Protein AF-A0A2H9L1T7-F1 (afdb_monomer)

Foldseek 3Di:
DPDDDPPDDLLRLLLVVLVVCVVLCVLLQLPDDSVLLSCCLVVVDPDPQLPQDPLLLVVLVVAPQPQDQVSLLRLLQVLQVQAAEDERELCLLSVPPRHHLVSRNNSSYHYDDVVQPRQCQLNQQSVSLSSNVSSVQALVAKKKKWFADPSGIGIWIWGDRPPDIWTHRSNVSHTDDPVRVVRQVVRVVVVRMDIGSHRDDDNSVVSSVVSSVVVDD

Secondary structure (DSSP, 8-state):
--PPBTTB-HHHHHHHHHHHTHHHHHHHHTT--HHHHHHHHTTSS---TT---HHHHHHHHHSPPTTSHHHHHHHHHHHHHHSEEEE-GGGHHHHTTT--HHHHHHH-EEEEBGGGTB-SHHHHHHHHHHHHHHTT--TTTEEEEEEEETTEEEEEEEEEETTEEEEEETTTTEE--HHHHHHHHHHHHTT-EEEESS--PPPTHHHHHHHHHHT--

Radius of gyration: 17.55 Å; Cα contacts (8 Å, |Δi|>4): 368; chains: 1; bounding box: 43×36×50 Å

Solvent-accessible surface area (backbone atoms only — not comparable to full-atom values): 11951 Å² total; per-residue (Å²): 133,85,78,79,51,90,95,46,56,74,72,52,52,56,50,47,54,48,61,79,38,40,80,77,47,42,61,51,35,54,81,55,54,68,66,59,53,48,33,38,76,76,66,76,38,86,74,67,42,58,57,77,44,74,68,46,41,55,51,30,70,77,41,66,72,73,68,46,71,70,27,42,31,50,48,18,34,52,50,32,74,55,40,42,83,38,85,35,56,81,59,23,64,72,50,54,79,65,63,29,26,57,27,40,64,69,37,29,35,34,50,25,22,78,94,78,62,43,71,29,25,60,58,33,24,39,36,49,50,30,27,41,41,55,67,66,46,49,59,91,30,40,25,31,34,40,36,57,51,98,91,42,73,47,36,28,29,40,36,49,42,88,94,45,77,45,45,38,27,18,61,82,24,32,58,65,51,75,69,55,46,51,52,53,53,48,22,46,77,68,69,37,46,49,76,35,67,54,76,78,63,71,78,58,61,70,59,51,53,45,54,58,55,76,71,53,129

Structure (mmCIF, N/CA/C/O backbone):
data_AF-A0A2H9L1T7-F1
#
_entry.id   AF-A0A2H9L1T7-F1
#
loop_
_atom_site.group_PDB
_atom_site.id
_atom_site.type_symbol
_atom_site.label_atom_id
_atom_site.label_alt_id
_atom_site.label_comp_id
_atom_site.label_asym_id
_atom_site.label_entity_id
_atom_site.label_seq_id
_atom_site.pdbx_PDB_ins_code
_atom_site.Cartn_x
_atom_site.Cartn_y
_atom_site.Cartn_z
_atom_site.occupancy
_atom_site.B_iso_or_equiv
_atom_site.auth_seq_id
_atom_site.auth_comp_id
_atom_site.auth_asym_id
_atom_site.auth_atom_id
_atom_site.pdbx_PDB_model_num
ATOM 1 N N . MET A 1 1 ? 5.825 22.955 -21.860 1.00 29.98 1 MET A N 1
ATOM 2 C CA . MET A 1 1 ? 6.730 22.519 -22.945 1.00 29.98 1 MET A CA 1
ATOM 3 C C . MET A 1 1 ? 7.610 21.406 -22.400 1.00 29.98 1 MET A C 1
ATOM 5 O O . MET A 1 1 ? 8.411 21.677 -21.517 1.00 29.98 1 MET A O 1
ATOM 9 N N . ALA A 1 2 ? 7.402 20.160 -22.833 1.00 34.72 2 ALA A N 1
ATOM 10 C CA . ALA A 1 2 ? 8.276 19.050 -22.459 1.00 34.72 2 ALA A CA 1
ATOM 11 C C . ALA A 1 2 ? 9.601 19.225 -23.212 1.00 34.72 2 ALA A C 1
ATOM 13 O O . ALA A 1 2 ? 9.616 19.175 -24.441 1.00 34.72 2 ALA A O 1
ATOM 14 N N . ARG A 1 3 ? 10.688 19.518 -22.488 1.00 39.31 3 ARG A N 1
ATOM 15 C CA . ARG A 1 3 ? 12.036 19.515 -23.063 1.00 39.31 3 ARG A CA 1
ATOM 16 C C . ARG A 1 3 ? 12.314 18.094 -23.545 1.00 39.31 3 ARG A C 1
ATOM 18 O O . ARG A 1 3 ? 12.276 17.165 -22.744 1.00 39.31 3 ARG A O 1
ATOM 25 N N . GLY A 1 4 ? 12.519 17.944 -24.851 1.00 35.81 4 GLY A N 1
ATOM 26 C CA . GLY A 1 4 ? 12.967 16.692 -25.440 1.00 35.81 4 GLY A CA 1
ATOM 27 C C . GLY A 1 4 ? 14.278 16.280 -24.784 1.00 35.81 4 GLY A C 1
ATOM 28 O O . GLY A 1 4 ? 15.249 17.033 -24.802 1.00 35.81 4 GLY A O 1
ATOM 29 N N . VAL A 1 5 ? 14.267 15.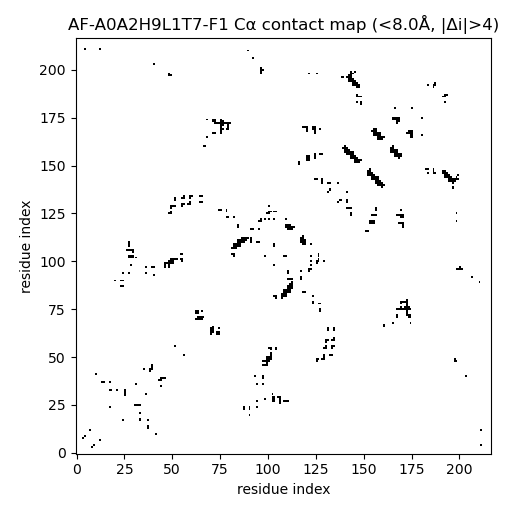105 -24.170 1.00 45.72 5 VAL A N 1
ATOM 30 C 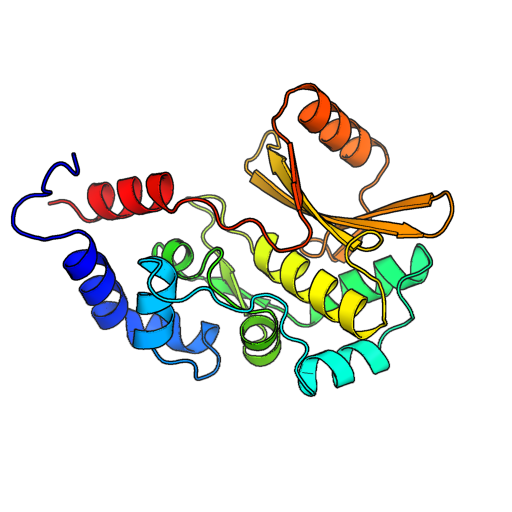CA . VAL A 1 5 ? 15.479 14.359 -23.850 1.00 45.72 5 VAL A CA 1
ATOM 31 C C . VAL A 1 5 ? 15.982 13.827 -25.191 1.00 45.72 5 VAL A C 1
ATOM 33 O O . VAL A 1 5 ? 15.177 13.368 -25.999 1.00 45.72 5 VAL A O 1
ATOM 36 N N . LEU A 1 6 ? 17.273 13.992 -25.473 1.00 42.44 6 LEU A N 1
ATOM 37 C CA . LEU A 1 6 ? 17.927 13.647 -26.740 1.00 42.44 6 LEU A CA 1
ATOM 38 C C . LEU A 1 6 ? 17.349 12.362 -27.379 1.00 42.44 6 LEU A C 1
ATOM 40 O O . LEU A 1 6 ? 17.531 11.258 -26.880 1.00 42.44 6 LEU A O 1
ATOM 44 N N . GLY A 1 7 ? 16.613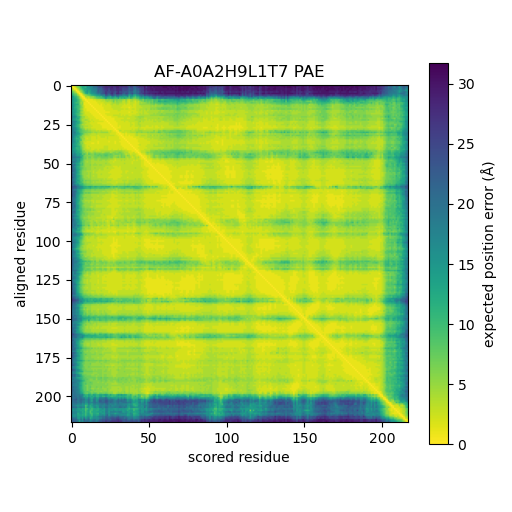 12.536 -28.483 1.00 47.25 7 GLY A N 1
ATOM 45 C CA . GLY A 1 7 ? 16.162 11.481 -29.401 1.00 47.25 7 GLY A CA 1
ATOM 46 C C . GLY A 1 7 ? 14.951 10.630 -28.998 1.00 47.25 7 GLY A C 1
ATOM 47 O O . GLY A 1 7 ? 14.353 10.032 -29.886 1.00 47.25 7 GLY A O 1
ATOM 48 N N . TRP A 1 8 ? 14.563 10.578 -27.722 1.00 44.19 8 TRP A N 1
ATOM 49 C CA . TRP A 1 8 ? 13.475 9.711 -27.248 1.00 44.19 8 TRP A CA 1
ATOM 50 C C . TRP A 1 8 ? 12.375 10.530 -26.579 1.00 44.19 8 TRP A C 1
ATOM 52 O O . TRP A 1 8 ? 12.616 11.345 -25.686 1.00 44.19 8 TRP A O 1
ATOM 62 N N . SER A 1 9 ? 11.126 10.285 -26.965 1.00 69.00 9 SER A N 1
ATOM 63 C CA . SER A 1 9 ? 9.994 10.743 -26.173 1.00 69.00 9 SER A CA 1
ATOM 64 C C . SER A 1 9 ? 9.970 9.992 -24.838 1.00 69.00 9 SER A C 1
ATOM 66 O O . SER A 1 9 ? 10.256 8.800 -24.754 1.00 69.00 9 SER A O 1
ATOM 68 N N . GLU A 1 10 ? 9.561 10.667 -23.767 1.00 65.94 10 GLU A N 1
ATOM 69 C CA . GLU A 1 10 ? 9.336 10.079 -22.435 1.00 65.94 10 GLU A CA 1
ATOM 70 C C . GLU A 1 10 ? 8.562 8.746 -22.477 1.00 65.94 10 GLU A C 1
ATOM 72 O O . GLU A 1 10 ? 8.820 7.813 -21.719 1.00 65.94 10 GLU A O 1
ATOM 77 N N . ARG A 1 11 ? 7.612 8.644 -23.409 1.00 74.31 11 ARG A N 1
ATOM 78 C CA . ARG A 1 11 ? 6.792 7.453 -23.635 1.00 74.31 11 ARG A CA 1
ATOM 79 C C . ARG A 1 11 ? 7.580 6.276 -24.197 1.00 74.31 11 ARG A C 1
ATOM 81 O O . ARG A 1 11 ? 7.182 5.143 -23.934 1.00 74.31 11 ARG A O 1
ATOM 88 N N . GLU A 1 12 ? 8.612 6.529 -24.991 1.00 74.00 12 GLU A N 1
ATOM 89 C CA . GLU A 1 12 ? 9.499 5.501 -25.538 1.00 74.00 12 GLU A CA 1
ATOM 90 C C . GLU A 1 12 ? 10.454 5.006 -24.459 1.00 74.00 12 GLU A C 1
ATOM 92 O O . GLU A 1 12 ? 10.581 3.798 -24.289 1.00 74.00 12 GLU A O 1
ATOM 97 N N . TYR A 1 13 ? 11.004 5.911 -23.644 1.00 75.81 13 TYR A N 1
ATOM 98 C CA . TYR A 1 13 ? 11.863 5.536 -22.521 1.00 75.81 13 TYR A CA 1
ATOM 99 C C . TYR A 1 13 ? 11.136 4.619 -21.523 1.00 75.81 13 TYR A C 1
ATOM 101 O O . TYR A 1 13 ? 11.602 3.522 -21.228 1.00 75.81 13 TYR A O 1
ATOM 109 N N . VAL A 1 14 ? 9.944 5.009 -21.046 1.00 78.06 14 VAL A N 1
ATOM 110 C CA . VAL A 1 14 ? 9.174 4.181 -20.094 1.00 78.06 14 VAL A CA 1
ATOM 111 C C . VAL A 1 14 ? 8.814 2.823 -20.704 1.00 78.06 14 VAL A C 1
ATOM 113 O O . VAL A 1 14 ? 8.865 1.805 -20.015 1.00 78.06 14 VAL A O 1
ATOM 116 N N . ARG A 1 15 ? 8.459 2.790 -21.995 1.00 83.19 15 ARG A N 1
ATOM 117 C CA . ARG A 1 15 ? 8.149 1.538 -22.698 1.00 83.19 15 ARG A CA 1
ATOM 118 C C . ARG A 1 15 ? 9.364 0.614 -22.736 1.00 83.19 15 ARG A C 1
ATOM 120 O O . ARG A 1 15 ? 9.220 -0.566 -22.430 1.00 83.19 15 ARG A O 1
ATOM 127 N N . GLU A 1 16 ? 10.530 1.145 -23.084 1.00 83.31 16 GLU A N 1
ATOM 128 C CA . GLU A 1 16 ? 11.759 0.361 -23.183 1.00 83.31 16 GLU A CA 1
ATOM 129 C C . GLU A 1 16 ? 12.206 -0.149 -21.816 1.00 83.31 16 GLU A C 1
ATOM 131 O O . GLU A 1 16 ? 12.454 -1.341 -21.680 1.00 83.31 16 GLU A O 1
ATOM 136 N N . ARG A 1 17 ? 12.164 0.682 -20.766 1.00 84.25 17 ARG A N 1
ATOM 137 C CA . ARG A 1 17 ? 12.469 0.234 -19.396 1.00 84.25 17 ARG A CA 1
ATOM 138 C C . ARG A 1 17 ? 11.542 -0.880 -18.928 1.00 84.25 17 ARG A C 1
ATOM 140 O O . ARG A 1 17 ? 11.999 -1.847 -18.330 1.00 84.25 17 ARG A O 1
ATOM 147 N N . ILE A 1 18 ? 10.247 -0.788 -19.221 1.00 87.44 18 ILE A N 1
ATOM 148 C CA . ILE A 1 18 ? 9.304 -1.866 -18.901 1.00 87.44 18 ILE A CA 1
ATOM 149 C C . ILE A 1 18 ? 9.634 -3.142 -19.690 1.00 87.44 18 ILE A C 1
ATOM 151 O O . ILE A 1 18 ? 9.558 -4.231 -19.122 1.00 87.44 18 ILE A O 1
ATOM 155 N N . ARG A 1 19 ? 10.020 -3.023 -20.968 1.00 88.69 19 ARG A N 1
ATOM 156 C CA . ARG A 1 19 ? 10.411 -4.162 -21.813 1.00 88.69 19 ARG A CA 1
ATOM 157 C C . ARG A 1 19 ? 11.690 -4.829 -21.307 1.00 88.69 19 ARG A C 1
ATOM 159 O O . ARG A 1 19 ? 11.692 -6.035 -21.090 1.00 88.69 19 ARG A O 1
ATOM 166 N N . GLU A 1 20 ? 12.746 -4.050 -21.084 1.00 88.44 20 GLU A N 1
ATOM 167 C CA . GLU A 1 20 ? 14.043 -4.505 -20.565 1.00 88.44 20 GLU A CA 1
ATOM 168 C C . GLU A 1 20 ? 13.917 -5.183 -19.198 1.00 88.44 20 GLU A C 1
ATOM 170 O O . GLU A 1 20 ? 14.660 -6.109 -18.885 1.00 88.44 20 GLU A O 1
ATOM 175 N N . LYS A 1 21 ? 12.980 -4.714 -18.366 1.00 88.56 21 LYS A N 1
ATOM 176 C CA . LYS A 1 21 ? 12.831 -5.143 -16.970 1.00 88.56 21 LYS A CA 1
ATOM 177 C C . LYS A 1 21 ? 11.617 -6.031 -16.728 1.00 88.56 21 LYS A C 1
ATOM 179 O O . LYS A 1 21 ? 11.237 -6.240 -15.574 1.00 88.56 21 LYS A O 1
ATOM 184 N N . ALA A 1 22 ? 11.016 -6.573 -17.785 1.00 88.75 22 ALA A N 1
ATOM 185 C CA . ALA A 1 22 ? 9.790 -7.359 -17.696 1.00 88.75 22 ALA A CA 1
ATOM 186 C C . ALA A 1 22 ? 9.906 -8.521 -16.692 1.00 88.75 22 ALA A C 1
ATOM 188 O O . ALA A 1 22 ? 9.003 -8.713 -15.880 1.00 88.75 22 ALA A O 1
ATOM 189 N N . GLU A 1 23 ? 11.035 -9.235 -16.677 1.00 88.88 23 GLU A N 1
ATOM 190 C CA . GLU A 1 23 ? 11.280 -10.350 -15.749 1.00 88.88 23 GLU A CA 1
ATOM 191 C C . GLU A 1 23 ? 11.342 -9.910 -14.278 1.00 88.88 23 GLU A C 1
ATOM 193 O O . GLU A 1 23 ? 10.811 -10.591 -13.400 1.00 88.88 23 GLU A O 1
ATOM 198 N N . THR A 1 24 ? 11.934 -8.746 -13.996 1.00 89.12 24 THR A N 1
ATOM 199 C CA . THR A 1 24 ? 12.013 -8.177 -12.640 1.00 89.12 24 THR A CA 1
ATOM 200 C C . THR A 1 24 ? 10.659 -7.647 -12.171 1.00 89.12 24 THR A C 1
ATOM 202 O O . THR A 1 24 ? 10.317 -7.775 -10.995 1.00 89.12 24 THR A O 1
ATOM 205 N N . LEU A 1 25 ? 9.873 -7.065 -13.082 1.00 91.50 25 LEU A N 1
ATOM 206 C CA . LEU A 1 25 ? 8.562 -6.477 -12.794 1.00 91.50 25 LEU A CA 1
ATOM 207 C C . LEU A 1 25 ? 7.466 -7.540 -12.636 1.00 91.50 25 LEU A C 1
ATOM 209 O O . LEU A 1 25 ? 6.601 -7.407 -11.766 1.00 91.50 25 LEU A O 1
ATOM 213 N N . ALA A 1 26 ? 7.500 -8.603 -13.446 1.00 91.75 26 ALA A N 1
ATOM 214 C CA . ALA A 1 26 ? 6.439 -9.608 -13.536 1.00 91.75 26 ALA A CA 1
ATOM 215 C C . ALA A 1 26 ? 6.004 -10.204 -12.180 1.00 91.75 26 ALA A C 1
ATOM 217 O O . ALA A 1 26 ? 4.793 -10.284 -11.943 1.00 91.75 26 ALA A O 1
ATOM 218 N N . PRO A 1 27 ? 6.913 -10.546 -11.242 1.00 94.50 27 PRO A N 1
ATOM 219 C CA . PRO A 1 27 ? 6.521 -11.056 -9.933 1.00 94.50 27 PRO A CA 1
ATOM 220 C C . PRO A 1 27 ? 5.636 -10.098 -9.130 1.00 94.50 27 PRO A C 1
ATOM 222 O O . PRO A 1 27 ? 4.771 -10.553 -8.390 1.00 94.50 27 PRO A O 1
ATOM 225 N N . PHE A 1 28 ? 5.820 -8.781 -9.266 1.00 94.56 28 PHE A N 1
ATOM 226 C CA . PHE A 1 28 ? 5.028 -7.780 -8.542 1.00 94.56 28 PHE A CA 1
ATOM 227 C C . PHE A 1 28 ? 3.649 -7.556 -9.171 1.00 94.56 28 PHE A C 1
ATOM 229 O O . PHE A 1 28 ? 2.709 -7.160 -8.481 1.00 94.56 28 PHE A O 1
ATOM 236 N N . MET A 1 29 ? 3.520 -7.819 -10.470 1.00 93.06 29 MET A N 1
ATOM 237 C CA . MET A 1 29 ? 2.318 -7.528 -11.250 1.00 93.06 29 MET A CA 1
ATOM 238 C C . MET A 1 29 ? 1.263 -8.642 -11.193 1.00 93.06 29 MET A C 1
ATOM 240 O O . MET A 1 29 ? 0.171 -8.456 -11.715 1.00 93.06 29 MET A O 1
ATOM 244 N N . ALA A 1 30 ? 1.553 -9.787 -10.562 1.00 91.94 30 ALA A N 1
ATOM 245 C CA . ALA A 1 30 ? 0.598 -10.884 -10.337 1.00 91.94 30 ALA A CA 1
ATOM 246 C C . ALA A 1 30 ? -0.169 -11.345 -11.602 1.00 91.94 30 ALA A C 1
ATOM 248 O O . ALA A 1 30 ? -1.351 -11.692 -11.544 1.00 91.94 30 ALA A O 1
ATOM 249 N N . GLY A 1 31 ? 0.511 -11.351 -12.753 1.00 85.50 31 GLY A N 1
ATOM 250 C CA . GLY A 1 31 ? -0.066 -11.723 -14.050 1.00 85.50 31 GLY A CA 1
ATOM 251 C C . GLY A 1 31 ? -0.664 -10.560 -14.853 1.00 85.50 31 GLY A C 1
ATOM 252 O O . GLY A 1 31 ? -1.072 -10.768 -15.993 1.00 85.50 31 GLY A O 1
ATOM 253 N N . THR A 1 32 ? -0.684 -9.336 -14.318 1.00 89.50 32 THR A N 1
ATOM 254 C CA . THR A 1 32 ? -0.970 -8.130 -15.106 1.00 89.50 32 THR A CA 1
ATOM 255 C C . THR A 1 32 ? 0.142 -7.890 -16.129 1.00 89.50 32 THR A C 1
ATOM 257 O O . THR A 1 32 ? 1.328 -7.973 -15.806 1.00 89.50 32 THR A O 1
ATOM 260 N N . SER A 1 33 ? -0.237 -7.561 -17.367 1.00 89.38 33 SER A N 1
ATOM 261 C CA . SER A 1 33 ? 0.721 -7.333 -18.450 1.00 89.38 33 SER A CA 1
ATOM 262 C C . SER A 1 33 ? 1.556 -6.063 -18.256 1.00 89.38 33 SER A C 1
ATOM 264 O O . SER A 1 33 ? 1.113 -5.061 -17.685 1.00 89.38 33 SER A O 1
ATOM 266 N N . ALA A 1 34 ? 2.760 -6.087 -18.825 1.00 88.00 34 ALA A N 1
ATOM 267 C CA . ALA A 1 34 ? 3.643 -4.932 -18.952 1.00 88.00 34 ALA A CA 1
ATOM 268 C C . ALA A 1 34 ? 2.944 -3.725 -19.615 1.00 88.00 34 ALA A C 1
ATOM 270 O O . ALA A 1 34 ? 3.089 -2.593 -19.156 1.00 88.00 34 ALA A O 1
ATOM 271 N N . ASP A 1 35 ? 2.104 -3.967 -20.626 1.00 87.00 35 ASP A N 1
ATOM 272 C CA . ASP A 1 35 ? 1.327 -2.921 -21.305 1.00 87.00 35 ASP A CA 1
ATOM 273 C C . ASP A 1 35 ? 0.323 -2.228 -20.381 1.00 87.00 35 ASP A C 1
ATOM 275 O O . ASP A 1 35 ? 0.103 -1.018 -20.478 1.00 87.00 35 ASP A O 1
ATOM 279 N N . ALA A 1 36 ? -0.291 -2.975 -19.461 1.00 88.19 36 ALA A N 1
ATOM 280 C CA . ALA A 1 36 ? -1.207 -2.400 -18.488 1.00 88.19 36 ALA A CA 1
ATOM 281 C C . ALA A 1 36 ? -0.461 -1.523 -17.471 1.00 88.19 36 ALA A C 1
ATOM 283 O O . ALA A 1 36 ? -0.964 -0.450 -17.131 1.00 88.19 36 ALA A O 1
ATOM 284 N N . LEU A 1 37 ? 0.737 -1.930 -17.035 1.00 88.12 37 LEU A N 1
ATOM 285 C CA . LEU A 1 37 ? 1.612 -1.101 -16.199 1.00 88.12 37 LEU A CA 1
ATOM 286 C C . LEU A 1 37 ? 2.033 0.177 -16.939 1.00 88.12 37 LEU A C 1
ATOM 288 O O . LEU A 1 37 ? 1.867 1.278 -16.415 1.00 88.12 37 LEU A O 1
ATOM 292 N N . TYR A 1 38 ? 2.480 0.040 -18.189 1.00 86.38 38 TYR A N 1
ATOM 293 C CA . TYR A 1 38 ? 2.833 1.161 -19.056 1.00 86.38 38 TYR A CA 1
ATOM 294 C C . TYR A 1 38 ? 1.683 2.165 -19.180 1.00 86.38 38 TYR A C 1
ATOM 296 O O . TYR A 1 38 ? 1.861 3.351 -18.906 1.00 86.38 38 TYR A O 1
ATOM 304 N N . ALA A 1 39 ? 0.481 1.691 -19.528 1.00 83.69 39 ALA A N 1
ATOM 305 C CA . ALA A 1 39 ? -0.699 2.534 -19.695 1.00 83.69 39 ALA A CA 1
ATOM 306 C C . ALA A 1 39 ? -1.070 3.309 -18.419 1.00 83.69 39 ALA A C 1
ATOM 308 O O . ALA A 1 39 ? -1.559 4.438 -18.522 1.00 83.69 39 ALA A O 1
ATOM 309 N N . ARG A 1 40 ? -0.832 2.728 -17.233 1.00 84.81 40 ARG A N 1
ATOM 310 C CA . ARG A 1 40 ? -1.022 3.409 -15.944 1.00 84.81 40 ARG A CA 1
ATOM 311 C C . ARG A 1 40 ? 0.011 4.511 -15.750 1.00 84.81 40 ARG A C 1
ATOM 313 O O . ARG A 1 40 ? -0.389 5.641 -15.470 1.00 84.81 40 ARG A O 1
ATOM 320 N N . ILE A 1 41 ? 1.296 4.209 -15.943 1.00 81.31 41 ILE A N 1
ATOM 321 C CA . ILE A 1 41 ? 2.401 5.160 -15.739 1.00 81.31 41 ILE A CA 1
ATOM 322 C C . ILE A 1 41 ? 2.237 6.395 -16.631 1.00 81.31 41 ILE A C 1
ATOM 324 O O . ILE A 1 41 ? 2.321 7.516 -16.144 1.00 81.31 41 ILE A O 1
ATOM 328 N N . ILE A 1 42 ? 1.910 6.217 -17.916 1.00 77.75 42 ILE A N 1
ATOM 329 C 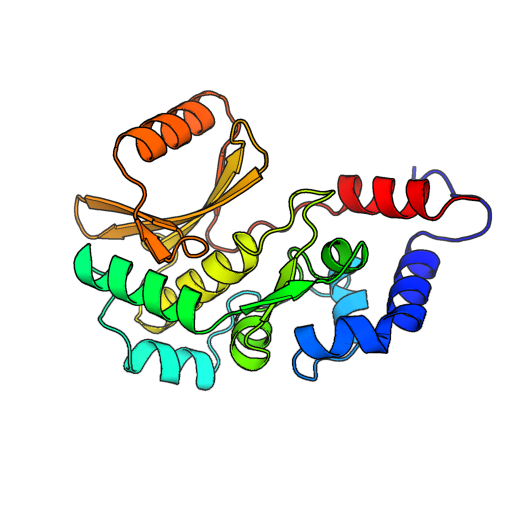CA . ILE A 1 42 ? 1.750 7.346 -18.853 1.00 77.75 42 ILE A CA 1
ATOM 330 C C . ILE A 1 42 ? 0.373 8.034 -18.784 1.00 77.75 42 ILE A C 1
ATOM 332 O O . ILE A 1 42 ? 0.034 8.823 -19.668 1.00 77.75 42 ILE A O 1
ATOM 336 N N . GLY A 1 43 ? -0.460 7.689 -17.797 1.00 73.19 43 GLY A N 1
ATOM 337 C CA . GLY A 1 43 ? -1.760 8.327 -17.565 1.00 73.19 43 GLY A CA 1
ATOM 338 C C . GLY A 1 43 ? -2.858 7.992 -18.582 1.00 73.19 43 GLY A C 1
ATOM 339 O O . GLY A 1 43 ? -3.913 8.617 -18.555 1.00 73.19 43 GLY A O 1
ATOM 340 N N . ARG A 1 44 ? -2.663 7.002 -19.466 1.00 76.00 44 ARG A N 1
ATOM 341 C CA . ARG A 1 44 ? -3.705 6.559 -20.418 1.00 76.00 44 ARG A CA 1
ATOM 342 C C . ARG A 1 44 ? -4.795 5.715 -19.765 1.00 76.00 44 ARG A C 1
ATOM 344 O O . ARG A 1 44 ? -5.886 5.600 -20.313 1.00 76.00 44 ARG A O 1
ATOM 351 N N . ARG A 1 45 ? -4.499 5.103 -18.617 1.00 75.12 45 ARG A N 1
ATOM 352 C CA . ARG A 1 45 ? -5.446 4.299 -17.843 1.00 75.12 45 ARG A CA 1
ATOM 353 C C . ARG A 1 45 ? -5.342 4.660 -16.371 1.00 75.12 45 ARG A C 1
ATOM 355 O O . ARG A 1 45 ? -4.271 4.544 -15.782 1.00 75.12 45 ARG A O 1
ATOM 362 N N . GLN A 1 46 ? -6.456 5.048 -15.761 1.00 75.31 46 GLN A N 1
ATOM 363 C CA . GLN A 1 46 ? -6.528 5.158 -14.307 1.00 75.31 46 GLN A CA 1
ATOM 364 C C . GLN A 1 46 ? -6.750 3.754 -13.718 1.00 75.31 46 GLN A C 1
ATOM 366 O O . GLN A 1 46 ? -7.737 3.100 -14.071 1.00 75.31 46 GLN A O 1
ATOM 371 N N . PRO A 1 47 ? -5.823 3.224 -12.897 1.00 79.94 47 PRO A N 1
ATOM 372 C CA . PRO A 1 47 ? -6.036 1.950 -12.227 1.00 79.94 47 PRO A CA 1
ATOM 373 C C . PRO A 1 47 ? -7.113 2.107 -11.155 1.00 79.94 47 PRO A C 1
ATOM 375 O O . PRO A 1 47 ? -7.093 3.064 -10.385 1.00 79.94 47 PRO A O 1
ATOM 378 N N . LYS A 1 48 ? -8.019 1.133 -11.056 1.00 87.94 48 LYS A N 1
ATOM 379 C CA . LYS A 1 48 ? -8.920 1.025 -9.907 1.00 87.94 48 LYS A CA 1
ATOM 380 C C . LYS A 1 48 ? -8.127 0.478 -8.717 1.00 87.94 48 LYS A C 1
ATOM 382 O O . LYS A 1 48 ? -8.154 -0.717 -8.439 1.00 87.94 48 LYS A O 1
ATOM 387 N N . MET A 1 49 ? -7.364 1.347 -8.054 1.00 89.62 49 MET A N 1
ATOM 388 C CA . MET A 1 49 ? -6.388 0.959 -7.021 1.00 89.62 49 MET A CA 1
ATOM 389 C C . MET A 1 49 ? -7.014 0.148 -5.882 1.00 89.62 49 MET A C 1
ATOM 391 O O . MET A 1 49 ? -6.375 -0.748 -5.339 1.00 89.62 49 MET A O 1
ATOM 395 N N . LEU A 1 50 ? -8.270 0.447 -5.552 1.00 93.31 50 LEU A N 1
ATOM 396 C CA . LEU A 1 50 ? -9.013 -0.147 -4.443 1.00 93.31 50 LEU A CA 1
ATOM 397 C C . LEU A 1 50 ? -10.203 -0.999 -4.912 1.00 93.31 50 LEU A C 1
ATOM 399 O O . LEU A 1 50 ? -11.201 -1.105 -4.199 1.00 93.31 50 LEU A O 1
ATOM 403 N N . GLU A 1 51 ? -10.143 -1.567 -6.120 1.00 93.56 51 GLU A N 1
ATOM 404 C CA . GLU A 1 51 ? -11.179 -2.490 -6.596 1.00 93.56 51 GLU A CA 1
ATOM 405 C C . GLU A 1 51 ? -11.325 -3.684 -5.640 1.00 93.56 51 GLU A C 1
ATOM 407 O O . GLU A 1 51 ? -10.355 -4.374 -5.338 1.00 93.56 51 GLU A O 1
ATOM 412 N N . ILE A 1 52 ? -12.545 -3.921 -5.148 1.00 95.94 52 ILE A N 1
ATOM 413 C CA . ILE A 1 52 ? -12.832 -4.983 -4.178 1.00 95.94 52 ILE A CA 1
ATOM 414 C C . ILE A 1 52 ? -13.078 -6.311 -4.905 1.00 95.94 52 ILE A C 1
ATOM 416 O O . ILE A 1 52 ? -14.219 -6.648 -5.244 1.00 95.94 52 ILE A O 1
ATOM 420 N N . THR A 1 53 ? -12.003 -7.069 -5.119 1.00 96.44 53 THR A N 1
ATOM 421 C CA . THR A 1 53 ? -12.024 -8.405 -5.739 1.00 96.44 53 THR A CA 1
ATOM 422 C C . THR A 1 53 ? -12.543 -9.490 -4.780 1.00 96.44 53 THR A C 1
ATOM 424 O O . THR A 1 53 ? -12.598 -9.268 -3.560 1.00 96.44 53 THR A O 1
ATOM 427 N N . PRO A 1 54 ? -12.955 -10.673 -5.281 1.00 97.25 54 PRO A N 1
ATOM 428 C CA . PRO A 1 54 ? -13.328 -11.810 -4.434 1.00 97.25 54 PRO A CA 1
ATOM 429 C C . PRO A 1 54 ? -12.248 -12.189 -3.412 1.00 97.25 54 PRO A C 1
ATOM 431 O O . PRO A 1 54 ? -12.572 -12.491 -2.265 1.00 97.25 54 PRO A O 1
ATOM 434 N N . GLU A 1 55 ? -10.975 -12.108 -3.789 1.00 96.69 55 GLU A N 1
ATOM 435 C CA . GLU A 1 55 ? -9.811 -12.391 -2.951 1.00 96.69 55 GLU A CA 1
ATOM 436 C C . GLU A 1 55 ? -9.683 -11.380 -1.810 1.00 96.69 55 GLU A C 1
ATOM 438 O O . GLU A 1 55 ? -9.467 -11.771 -0.658 1.00 96.69 55 GLU A O 1
ATOM 443 N N . ILE A 1 56 ? -9.883 -10.089 -2.098 1.00 97.94 56 ILE A N 1
ATOM 444 C CA . ILE A 1 56 ? -9.905 -9.040 -1.071 1.00 97.94 56 ILE A CA 1
ATOM 445 C C . ILE A 1 56 ? -11.086 -9.254 -0.121 1.00 97.94 56 ILE A C 1
ATOM 447 O O . ILE A 1 56 ? -10.902 -9.195 1.095 1.00 97.94 56 ILE A O 1
ATOM 451 N N . ARG A 1 57 ? -12.284 -9.574 -0.633 1.00 98.06 57 ARG A N 1
ATOM 452 C CA . ARG A 1 57 ? -13.440 -9.902 0.227 1.00 98.06 57 ARG A CA 1
ATOM 453 C C . ARG A 1 57 ? -13.170 -11.129 1.091 1.00 98.06 57 ARG A C 1
ATOM 455 O O . ARG A 1 57 ? -13.535 -11.140 2.264 1.00 98.06 57 ARG A O 1
ATOM 462 N N . ALA A 1 58 ? -12.544 -12.159 0.530 1.00 97.88 58 ALA A N 1
ATOM 463 C CA . ALA A 1 58 ? -12.202 -13.374 1.255 1.00 97.88 58 ALA A CA 1
ATOM 464 C C . ALA A 1 58 ? -11.191 -13.096 2.374 1.00 97.88 58 ALA A C 1
ATOM 466 O O . ALA A 1 58 ? -11.345 -13.632 3.470 1.00 97.88 58 ALA A O 1
ATOM 467 N N . LEU A 1 59 ? -10.196 -12.236 2.133 1.00 97.75 59 LEU A N 1
ATOM 468 C CA . LEU A 1 59 ? -9.281 -11.776 3.176 1.00 97.75 59 LEU A CA 1
ATOM 469 C C . LEU A 1 59 ? -10.023 -10.966 4.248 1.00 97.75 59 LEU A C 1
ATOM 471 O O . LEU A 1 59 ? -9.893 -11.266 5.430 1.00 97.75 59 LEU A O 1
ATOM 475 N N . ALA A 1 60 ? -10.841 -9.995 3.843 1.00 97.88 60 ALA A N 1
ATOM 476 C CA . ALA A 1 60 ? -11.581 -9.123 4.752 1.00 97.88 60 ALA A CA 1
ATOM 477 C C . ALA A 1 60 ? -12.518 -9.885 5.701 1.00 97.88 60 ALA A C 1
ATOM 479 O O . ALA A 1 60 ? -12.630 -9.513 6.865 1.00 97.88 60 ALA A O 1
ATOM 480 N N . ARG A 1 61 ? -13.139 -10.977 5.230 1.00 97.75 61 ARG A N 1
ATOM 481 C CA . ARG A 1 61 ? -13.999 -11.865 6.038 1.00 97.75 61 ARG A CA 1
ATOM 482 C C . ARG A 1 61 ? -13.242 -12.706 7.068 1.00 97.75 61 ARG A C 1
ATOM 484 O O . ARG A 1 61 ? -13.855 -13.167 8.022 1.00 97.75 61 ARG A O 1
ATOM 491 N N . LYS A 1 62 ? -11.947 -12.957 6.856 1.00 97.62 62 LYS A N 1
ATOM 492 C CA . LYS A 1 62 ? -11.098 -13.720 7.791 1.00 97.62 62 LYS A CA 1
ATOM 493 C C . LYS A 1 62 ? -10.514 -12.847 8.902 1.00 97.62 62 LYS A C 1
ATOM 495 O O . LYS A 1 62 ? -9.976 -13.381 9.865 1.00 97.62 62 LYS A O 1
ATOM 500 N N . LEU A 1 63 ? -10.570 -11.528 8.737 1.00 97.75 63 LEU A N 1
ATOM 501 C CA . LEU A 1 63 ? -10.021 -10.548 9.665 1.00 97.75 63 LEU A CA 1
ATOM 502 C C . LEU A 1 63 ? -11.130 -9.974 10.557 1.00 97.75 63 LEU A C 1
ATOM 504 O O . LEU A 1 63 ? -12.286 -9.928 10.129 1.00 97.75 63 LEU A O 1
ATOM 508 N N . PRO A 1 64 ? -10.803 -9.514 11.779 1.00 96.75 64 PRO A N 1
ATOM 509 C CA . PRO A 1 64 ? -11.774 -8.823 12.621 1.00 96.75 64 PRO A CA 1
ATOM 510 C C . PRO A 1 64 ? -12.256 -7.531 11.948 1.00 96.75 64 PRO A C 1
ATOM 512 O O . PRO A 1 64 ? -11.532 -6.933 11.151 1.00 96.75 64 PRO A O 1
ATOM 515 N N . VAL A 1 65 ? -13.476 -7.094 12.266 1.00 94.38 65 VAL A N 1
ATOM 516 C CA . VAL A 1 65 ? -14.049 -5.846 11.736 1.00 94.38 65 VAL A CA 1
ATOM 517 C C . VA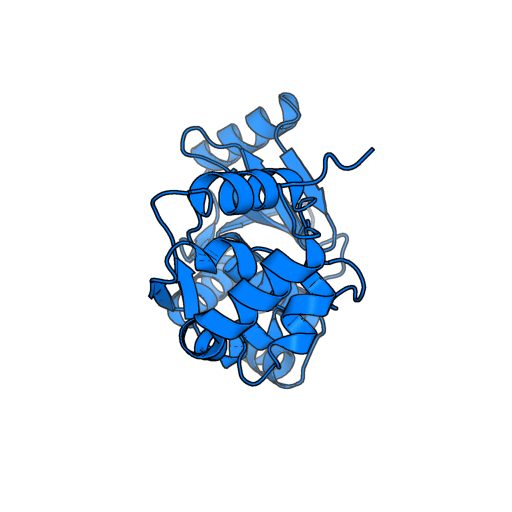L A 1 65 ? -13.241 -4.651 12.250 1.00 94.38 65 VAL A C 1
ATOM 519 O O . VAL A 1 65 ? -13.015 -4.528 13.448 1.00 94.38 65 VAL A O 1
ATOM 522 N N . GLY A 1 66 ? -12.776 -3.782 11.350 1.00 89.25 66 GLY A N 1
ATOM 523 C CA . GLY A 1 66 ? -11.865 -2.673 11.657 1.00 89.25 66 GLY A CA 1
ATOM 524 C C . GLY A 1 66 ? -12.505 -1.456 12.336 1.00 89.25 66 GLY A C 1
ATOM 525 O O . GLY A 1 66 ? -12.321 -0.336 11.865 1.00 89.25 66 GLY A O 1
ATOM 526 N N . ASP A 1 67 ? -13.250 -1.651 13.422 1.00 88.25 67 ASP A N 1
ATOM 527 C CA . ASP A 1 67 ? -13.925 -0.593 14.191 1.00 88.25 67 ASP A CA 1
ATOM 528 C C . ASP A 1 67 ? -13.293 -0.318 15.570 1.00 88.25 67 ASP A C 1
ATOM 530 O O . ASP A 1 67 ? -13.595 0.691 16.207 1.00 88.25 67 ASP A O 1
ATOM 534 N N . THR A 1 68 ? -12.378 -1.176 16.023 1.00 93.88 68 THR A N 1
ATOM 535 C CA . THR A 1 68 ? -11.670 -1.038 17.301 1.00 93.88 68 THR A CA 1
ATOM 536 C C . THR A 1 68 ? -10.158 -1.044 17.117 1.00 93.88 68 THR A C 1
ATOM 538 O O . THR A 1 68 ? -9.624 -1.585 16.148 1.00 93.88 68 THR A O 1
ATOM 541 N N . ARG A 1 69 ? -9.433 -0.493 18.100 1.00 94.50 69 ARG A N 1
ATOM 542 C CA . ARG A 1 69 ? -7.962 -0.507 18.127 1.00 94.50 69 ARG A CA 1
ATOM 543 C C . ARG A 1 69 ? -7.381 -1.912 17.917 1.00 94.50 69 ARG A C 1
ATOM 545 O O . ARG A 1 69 ? -6.543 -2.078 17.038 1.00 94.50 69 ARG A O 1
ATOM 552 N N . GLY A 1 70 ? -7.830 -2.900 18.695 1.00 95.62 70 GLY A N 1
ATOM 553 C CA . GLY A 1 70 ? -7.288 -4.263 18.630 1.00 95.62 70 GLY A CA 1
ATOM 554 C C . GLY A 1 70 ? -7.560 -4.946 17.286 1.00 95.62 70 GLY A C 1
ATOM 555 O O . GLY A 1 70 ? -6.695 -5.644 16.757 1.00 95.62 70 GLY A O 1
ATOM 556 N N . ALA A 1 71 ? -8.723 -4.690 16.679 1.00 96.56 71 ALA A N 1
ATOM 557 C CA . ALA A 1 71 ? -9.021 -5.193 15.343 1.00 96.56 71 ALA A CA 1
ATOM 558 C C . ALA A 1 71 ? -8.126 -4.552 14.275 1.00 96.56 71 ALA A C 1
ATOM 560 O O . ALA A 1 71 ? -7.587 -5.255 13.424 1.00 96.56 71 ALA A O 1
ATOM 561 N N . LEU A 1 72 ? -7.913 -3.235 14.343 1.00 97.88 72 LEU A N 1
ATOM 562 C CA . LEU A 1 72 ? -7.036 -2.520 13.414 1.00 97.88 72 LEU A CA 1
ATOM 563 C C . LEU A 1 72 ? -5.568 -2.954 13.541 1.00 97.88 72 LEU A C 1
ATOM 565 O O . LEU A 1 72 ? -4.904 -3.116 12.520 1.00 97.88 72 LEU A O 1
ATOM 569 N N . GLU A 1 73 ? -5.075 -3.189 14.761 1.00 97.06 73 GLU A N 1
ATOM 570 C CA . GLU A 1 73 ? -3.745 -3.775 15.001 1.00 97.06 73 GLU A CA 1
ATOM 571 C C . GLU A 1 73 ? -3.643 -5.171 14.374 1.00 97.06 73 GLU A C 1
ATOM 573 O O . GLU A 1 73 ? -2.700 -5.446 13.636 1.00 97.06 73 GLU A O 1
ATOM 578 N N . THR A 1 74 ? -4.659 -6.016 14.575 1.00 97.88 74 THR A N 1
ATOM 579 C CA . THR A 1 74 ? -4.715 -7.363 13.982 1.00 97.88 74 THR A CA 1
ATOM 580 C C . THR A 1 74 ? -4.715 -7.317 12.452 1.00 97.88 74 THR A C 1
ATOM 582 O O . THR A 1 74 ? -4.012 -8.094 11.809 1.00 97.88 74 THR A O 1
ATOM 585 N N . ILE A 1 75 ? -5.478 -6.400 11.845 1.00 98.00 75 ILE A N 1
ATOM 586 C CA . ILE A 1 75 ? -5.480 -6.201 10.389 1.00 98.00 75 ILE A CA 1
ATOM 587 C C . ILE A 1 75 ? -4.086 -5.776 9.915 1.00 98.00 75 ILE A C 1
ATOM 589 O O . ILE A 1 75 ? -3.569 -6.356 8.961 1.00 98.00 75 ILE A O 1
ATOM 593 N N . ALA A 1 76 ? -3.472 -4.785 10.567 1.00 97.62 76 ALA A N 1
ATOM 594 C CA . ALA A 1 76 ? -2.157 -4.277 10.186 1.00 97.62 76 ALA A CA 1
ATOM 595 C C . ALA A 1 76 ? -1.087 -5.374 10.239 1.00 97.62 76 ALA A C 1
ATOM 597 O O . ALA A 1 76 ? -0.330 -5.541 9.280 1.00 97.62 76 ALA A O 1
ATOM 598 N N . ASP A 1 77 ? -1.052 -6.143 11.329 1.00 97.50 77 ASP A N 1
ATOM 599 C CA . ASP A 1 77 ? -0.114 -7.250 11.500 1.00 97.50 77 ASP A CA 1
ATOM 600 C C . ASP A 1 77 ? -0.350 -8.365 10.472 1.00 97.50 77 ASP A C 1
ATOM 602 O O . ASP A 1 77 ? 0.592 -8.829 9.826 1.00 97.50 77 ASP A O 1
ATOM 606 N N . ALA A 1 78 ? -1.611 -8.726 10.212 1.00 96.94 78 ALA A N 1
ATOM 607 C CA . ALA A 1 78 ? -1.946 -9.718 9.195 1.00 96.94 78 ALA A CA 1
ATOM 608 C C . ALA A 1 78 ? -1.488 -9.292 7.791 1.00 96.94 78 ALA A C 1
ATOM 610 O O . ALA A 1 78 ? -0.951 -10.114 7.045 1.00 96.94 78 ALA A O 1
ATOM 611 N N . ILE A 1 79 ? -1.659 -8.016 7.422 1.00 96.88 79 ILE A N 1
ATOM 612 C CA . ILE A 1 79 ? -1.173 -7.487 6.139 1.00 96.88 79 ILE A CA 1
ATOM 613 C C . ILE A 1 79 ? 0.355 -7.521 6.071 1.00 96.88 79 ILE A C 1
ATOM 615 O O . ILE A 1 79 ? 0.903 -8.026 5.088 1.00 96.88 79 ILE A O 1
ATOM 619 N N . LYS A 1 80 ? 1.044 -7.056 7.118 1.00 94.88 80 LYS A N 1
ATOM 620 C CA . LYS A 1 80 ? 2.510 -7.094 7.204 1.00 94.88 80 LYS A CA 1
ATOM 621 C C . LYS A 1 80 ? 3.053 -8.517 7.066 1.00 94.88 80 LYS A C 1
ATOM 623 O O . LYS A 1 80 ? 4.002 -8.744 6.324 1.00 94.88 80 LYS A O 1
ATOM 628 N N . CYS A 1 81 ? 2.449 -9.484 7.750 1.00 95.31 81 CYS A N 1
ATOM 629 C CA . CYS A 1 81 ? 2.857 -10.886 7.678 1.00 95.31 81 CYS A CA 1
ATOM 630 C C . CYS A 1 81 ? 2.581 -11.511 6.301 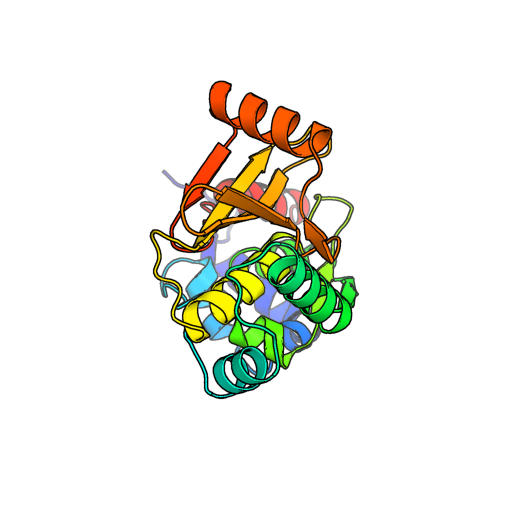1.00 95.31 81 CYS A C 1
ATOM 632 O O . CYS A 1 81 ? 3.296 -12.422 5.875 1.00 95.31 81 CYS A O 1
ATOM 634 N N . LYS A 1 82 ? 1.558 -11.024 5.588 1.00 94.75 82 LYS A N 1
ATOM 635 C CA . LYS A 1 82 ? 1.159 -11.539 4.273 1.00 94.75 82 LYS A CA 1
ATOM 636 C C . LYS A 1 82 ? 2.005 -10.996 3.121 1.00 94.75 82 LYS A C 1
ATOM 638 O O . LYS A 1 82 ? 2.141 -11.699 2.121 1.00 94.75 82 LYS A O 1
ATOM 643 N N . ILE A 1 83 ? 2.554 -9.783 3.237 1.00 95.19 83 ILE A N 1
ATOM 644 C CA . ILE A 1 83 ? 3.334 -9.142 2.170 1.00 95.19 83 ILE A CA 1
ATOM 645 C C . ILE A 1 83 ? 4.810 -9.053 2.558 1.00 95.19 83 ILE A C 1
ATOM 647 O O . ILE A 1 83 ? 5.183 -8.390 3.521 1.00 95.19 83 ILE A O 1
ATOM 651 N N . LYS A 1 84 ? 5.678 -9.673 1.758 1.00 95.25 84 LYS A N 1
ATOM 652 C CA . LYS A 1 84 ? 7.127 -9.665 1.979 1.00 95.25 84 LYS A CA 1
ATOM 653 C C . LYS A 1 84 ? 7.827 -8.592 1.148 1.00 95.25 84 LYS A C 1
ATOM 655 O O . LYS A 1 84 ? 7.449 -8.293 0.019 1.00 95.25 84 LYS A O 1
ATOM 660 N N . SER A 1 85 ? 8.909 -8.049 1.689 1.00 93.81 85 SER A N 1
ATOM 661 C CA . SER A 1 85 ? 9.798 -7.174 0.925 1.00 93.81 85 SER A CA 1
ATOM 662 C C . SER A 1 85 ? 10.541 -7.976 -0.143 1.00 93.81 85 SER A C 1
ATOM 664 O O . SER A 1 85 ? 11.096 -9.037 0.157 1.00 93.81 85 SER A O 1
ATOM 666 N N . ARG A 1 86 ? 10.599 -7.461 -1.374 1.00 94.44 86 ARG A N 1
ATOM 667 C CA . ARG A 1 86 ? 11.483 -7.974 -2.427 1.00 94.44 86 ARG A CA 1
ATOM 668 C C . ARG A 1 86 ? 12.253 -6.815 -3.048 1.00 94.44 86 ARG A C 1
ATOM 670 O O . ARG A 1 86 ? 11.671 -5.794 -3.408 1.00 94.44 86 ARG A O 1
ATOM 677 N N . GLY A 1 87 ? 13.571 -6.979 -3.163 1.00 90.88 87 GLY A N 1
ATOM 678 C CA . GLY A 1 87 ? 14.426 -6.003 -3.833 1.00 90.88 87 GLY A CA 1
ATOM 679 C C . GLY A 1 87 ? 13.988 -5.824 -5.283 1.00 90.88 87 GLY A C 1
ATOM 680 O O . GLY A 1 87 ? 13.856 -6.812 -6.004 1.00 90.88 87 GLY A O 1
ATOM 681 N N . ALA A 1 88 ? 13.734 -4.578 -5.672 1.00 86.81 88 ALA A N 1
ATOM 682 C CA . ALA A 1 88 ? 13.262 -4.233 -7.010 1.00 86.81 88 ALA A CA 1
ATOM 683 C C . ALA A 1 88 ? 14.141 -3.183 -7.698 1.00 86.81 88 ALA A C 1
ATOM 685 O O . ALA A 1 88 ? 13.738 -2.697 -8.737 1.00 86.81 88 ALA A O 1
ATOM 686 N N . GLY A 1 89 ? 15.289 -2.805 -7.120 1.00 85.12 89 GLY A N 1
ATOM 687 C CA . GLY A 1 89 ? 16.194 -1.828 -7.735 1.00 85.12 89 GLY A CA 1
ATOM 688 C C . GLY A 1 89 ? 15.498 -0.515 -8.107 1.00 85.12 89 GLY A C 1
ATOM 689 O O . GLY A 1 89 ? 14.533 -0.095 -7.463 1.00 85.12 89 GLY A O 1
ATOM 690 N N . GLU A 1 90 ? 15.988 0.145 -9.149 1.00 78.69 90 GLU A N 1
ATOM 691 C CA . GLU A 1 90 ? 15.368 1.347 -9.727 1.00 78.69 90 GLU A CA 1
ATOM 692 C C . GLU A 1 90 ? 13.942 1.075 -10.229 1.00 78.69 90 GLU A C 1
ATOM 694 O O . GLU A 1 90 ? 13.090 1.959 -10.228 1.00 78.69 90 GLU A O 1
ATOM 699 N N . GLU A 1 91 ? 13.634 -0.174 -10.577 1.00 82.25 91 GLU A N 1
ATOM 700 C CA . GLU A 1 91 ? 12.329 -0.610 -11.068 1.00 82.25 91 GLU A CA 1
ATOM 701 C C . GLU A 1 91 ? 11.231 -0.501 -10.000 1.00 82.25 91 GLU A C 1
ATOM 703 O O . GLU A 1 91 ? 10.042 -0.449 -10.331 1.00 82.25 91 GLU A O 1
ATOM 708 N N . ALA A 1 92 ? 11.611 -0.381 -8.722 1.00 84.56 92 ALA A N 1
ATOM 709 C CA . ALA A 1 92 ? 10.699 -0.004 -7.650 1.00 84.56 92 ALA A CA 1
ATOM 710 C C . ALA A 1 92 ? 9.938 1.292 -7.977 1.00 84.56 92 ALA A C 1
ATOM 712 O O . ALA A 1 92 ? 8.759 1.390 -7.638 1.00 84.56 92 ALA A O 1
ATOM 713 N N . GLU A 1 93 ? 10.567 2.247 -8.675 1.00 82.12 93 GLU A N 1
ATOM 714 C CA . GLU A 1 93 ? 9.925 3.503 -9.075 1.00 82.12 93 GLU A CA 1
ATOM 715 C C . GLU A 1 93 ? 8.805 3.297 -10.089 1.00 82.12 93 GLU A C 1
ATOM 717 O O . GLU A 1 93 ? 7.829 4.032 -10.040 1.00 82.12 93 GLU A O 1
ATOM 722 N N . LEU A 1 94 ? 8.889 2.299 -10.976 1.00 84.25 94 LEU A N 1
ATOM 723 C CA . LEU A 1 94 ? 7.836 1.993 -11.958 1.00 84.25 94 LEU A CA 1
ATOM 724 C C . LEU A 1 94 ? 6.604 1.359 -11.294 1.00 84.25 94 LEU A C 1
ATOM 726 O O . LEU A 1 94 ? 5.468 1.534 -11.739 1.00 84.25 94 LEU A O 1
ATOM 730 N N . LEU A 1 95 ? 6.832 0.614 -10.215 1.00 88.06 95 LEU A N 1
ATOM 731 C CA . LEU A 1 95 ? 5.793 -0.084 -9.461 1.00 88.06 95 LEU A CA 1
ATOM 732 C C . LEU A 1 95 ? 5.122 0.821 -8.422 1.00 88.06 95 LEU A C 1
ATOM 734 O O . LEU A 1 95 ? 3.944 0.638 -8.108 1.00 88.06 95 LEU A O 1
ATOM 738 N N . HIS A 1 96 ? 5.859 1.795 -7.892 1.00 85.44 96 HIS A N 1
ATOM 739 C CA . HIS A 1 96 ? 5.364 2.718 -6.880 1.00 85.44 96 HIS A CA 1
ATOM 740 C C . HIS A 1 96 ? 4.114 3.462 -7.371 1.00 85.44 96 HIS A C 1
ATOM 742 O O . HIS A 1 96 ? 4.078 3.959 -8.492 1.00 85.44 96 HIS A O 1
ATOM 748 N N . PHE A 1 97 ? 3.064 3.507 -6.547 1.00 85.56 97 PHE A N 1
ATOM 749 C CA . PHE A 1 97 ? 1.772 4.141 -6.860 1.00 85.56 97 PHE A CA 1
ATOM 750 C C . PHE A 1 97 ? 0.967 3.563 -8.043 1.00 85.56 97 PHE A C 1
ATOM 752 O O . PHE A 1 97 ? -0.097 4.098 -8.361 1.00 85.56 97 PHE A O 1
ATOM 759 N N . ASN A 1 98 ? 1.411 2.478 -8.692 1.00 87.69 98 ASN A N 1
ATOM 760 C CA . ASN A 1 98 ? 0.725 1.916 -9.871 1.00 87.69 98 ASN A CA 1
ATOM 761 C C . ASN A 1 98 ? 0.160 0.508 -9.684 1.00 87.69 98 ASN A C 1
ATOM 763 O O . ASN A 1 98 ? -0.445 -0.033 -10.620 1.00 87.69 98 ASN A O 1
ATOM 767 N N . ARG A 1 99 ? 0.355 -0.087 -8.507 1.00 91.31 99 ARG A N 1
ATOM 768 C CA . ARG A 1 99 ? -0.128 -1.431 -8.191 1.00 91.31 99 ARG A CA 1
ATOM 769 C C . ARG A 1 99 ? -1.483 -1.384 -7.506 1.00 91.31 99 ARG A C 1
ATOM 771 O O . ARG A 1 99 ? -1.667 -0.659 -6.534 1.00 91.31 99 ARG A O 1
ATOM 778 N N . THR A 1 100 ? -2.426 -2.181 -7.989 1.00 93.62 100 THR A N 1
ATOM 779 C CA . THR A 1 100 ? -3.735 -2.306 -7.341 1.00 93.62 100 THR A CA 1
ATOM 780 C C . THR A 1 100 ? -3.632 -3.137 -6.063 1.00 93.62 100 THR A C 1
ATOM 782 O O . THR A 1 100 ? -2.722 -3.955 -5.903 1.00 93.62 100 THR A O 1
ATOM 785 N N . ALA A 1 101 ? -4.599 -2.980 -5.157 1.00 95.88 101 ALA A N 1
ATOM 786 C CA . ALA A 1 101 ? -4.701 -3.809 -3.959 1.00 95.88 101 ALA A CA 1
ATOM 787 C C . ALA A 1 101 ? -4.734 -5.314 -4.289 1.00 95.88 101 ALA A C 1
ATOM 789 O O . ALA A 1 101 ? -4.144 -6.111 -3.563 1.00 95.88 101 ALA A O 1
ATOM 790 N N . ASP A 1 102 ? -5.370 -5.700 -5.400 1.00 95.56 102 ASP A N 1
ATOM 791 C CA . ASP A 1 102 ? -5.421 -7.093 -5.852 1.00 95.56 102 ASP A CA 1
ATOM 792 C C . ASP A 1 102 ? -4.042 -7.609 -6.290 1.00 95.56 102 ASP A C 1
ATOM 794 O O . ASP A 1 102 ? -3.613 -8.677 -5.860 1.00 95.56 102 ASP A O 1
ATOM 798 N N . GLU A 1 103 ? -3.294 -6.819 -7.065 1.00 95.75 103 GLU A N 1
ATOM 799 C CA . GLU A 1 103 ? -1.929 -7.167 -7.481 1.00 95.75 103 GLU A CA 1
ATOM 800 C C . GLU A 1 103 ? -0.986 -7.298 -6.281 1.00 95.75 103 GLU A C 1
ATOM 802 O O . GLU A 1 103 ? -0.139 -8.192 -6.245 1.00 95.75 103 GLU A O 1
ATOM 807 N N . ILE A 1 104 ? -1.144 -6.424 -5.282 1.00 96.88 104 ILE A N 1
ATOM 808 C CA . ILE A 1 104 ? -0.408 -6.476 -4.013 1.00 96.88 104 ILE A CA 1
ATOM 809 C C . ILE A 1 104 ? -0.751 -7.753 -3.244 1.00 96.88 104 ILE A C 1
ATOM 811 O O . ILE A 1 104 ? 0.145 -8.478 -2.805 1.00 96.88 104 ILE A O 1
ATOM 815 N N . LEU A 1 105 ? -2.043 -8.058 -3.115 1.00 97.19 105 LEU A N 1
ATOM 816 C CA . LEU A 1 105 ? -2.522 -9.226 -2.390 1.00 97.19 105 LEU A CA 1
ATOM 817 C C . LEU A 1 105 ? -2.073 -10.543 -3.031 1.00 97.19 105 LEU A C 1
ATOM 819 O O . LEU A 1 105 ? -1.688 -11.471 -2.311 1.00 97.19 105 LEU A O 1
ATOM 823 N N . ARG A 1 106 ? -2.169 -10.635 -4.361 1.00 96.81 106 ARG A N 1
ATOM 824 C CA . ARG A 1 106 ? -1.888 -11.852 -5.128 1.00 96.81 106 ARG A CA 1
ATOM 825 C C . ARG A 1 106 ? -0.399 -12.129 -5.258 1.00 96.81 106 ARG A C 1
ATOM 827 O O . ARG A 1 106 ? -0.012 -13.290 -5.175 1.00 96.81 106 ARG A O 1
ATOM 834 N N . SER A 1 107 ? 0.435 -11.102 -5.431 1.00 96.69 107 SER A N 1
ATOM 835 C CA . SER A 1 107 ? 1.884 -11.324 -5.480 1.00 96.69 107 SER A CA 1
ATOM 836 C C . SER A 1 107 ? 2.485 -11.612 -4.105 1.00 96.69 107 SER A C 1
ATOM 838 O O . SER A 1 107 ? 3.528 -12.257 -4.018 1.00 96.69 107 SER A O 1
ATOM 840 N N . GLY A 1 108 ? 1.859 -11.117 -3.028 1.00 97.00 108 GLY A N 1
ATOM 841 C CA . GLY A 1 108 ? 2.374 -11.267 -1.666 1.00 97.00 108 GLY A CA 1
ATOM 842 C C . GLY A 1 108 ? 3.732 -10.592 -1.454 1.00 97.00 108 GLY A C 1
ATOM 843 O O . GLY A 1 108 ? 4.440 -10.925 -0.503 1.00 97.00 108 GLY A O 1
ATOM 844 N N . ILE A 1 109 ? 4.113 -9.661 -2.334 1.00 95.88 109 ILE A N 1
ATOM 845 C CA . ILE A 1 109 ? 5.364 -8.909 -2.247 1.00 95.88 109 ILE A CA 1
ATOM 846 C C . ILE A 1 109 ? 5.153 -7.419 -2.517 1.00 95.88 109 ILE A C 1
ATOM 848 O O . ILE A 1 109 ? 4.286 -7.046 -3.311 1.00 95.88 109 ILE A O 1
ATOM 852 N N . PHE A 1 110 ? 5.975 -6.569 -1.901 1.00 94.19 110 PHE A N 1
ATOM 853 C CA . PHE A 1 110 ? 6.099 -5.146 -2.235 1.00 94.19 110 PHE A CA 1
ATOM 854 C C . PHE A 1 110 ? 7.513 -4.826 -2.746 1.00 94.19 110 PHE A C 1
ATOM 856 O O . PHE A 1 110 ? 8.481 -5.455 -2.294 1.00 94.19 110 PHE A O 1
ATOM 863 N N . PRO A 1 111 ? 7.660 -3.874 -3.688 1.00 92.62 111 PRO A N 1
ATOM 864 C CA . PRO A 1 111 ? 8.962 -3.457 -4.183 1.00 92.62 111 PRO A CA 1
ATOM 865 C C . PRO A 1 111 ? 9.708 -2.670 -3.109 1.00 92.62 111 PRO A C 1
ATOM 867 O O . PRO A 1 111 ? 9.147 -1.796 -2.446 1.00 92.62 111 PRO A O 1
ATOM 870 N N . ASN A 1 112 ? 10.991 -2.971 -2.950 1.00 90.12 112 ASN A N 1
ATOM 871 C CA . ASN A 1 112 ? 11.863 -2.280 -2.014 1.00 90.12 112 ASN A CA 1
ATOM 872 C C . ASN A 1 112 ? 13.100 -1.738 -2.731 1.00 90.12 112 ASN A C 1
ATOM 874 O O . ASN A 1 112 ? 13.847 -2.494 -3.360 1.00 90.12 112 ASN A O 1
ATOM 878 N N . ASN A 1 113 ? 13.332 -0.438 -2.565 1.00 87.69 113 ASN A N 1
ATOM 879 C CA . ASN A 1 113 ? 14.567 0.239 -2.919 1.00 87.69 113 ASN A CA 1
ATOM 880 C C . ASN A 1 113 ? 14.902 1.278 -1.841 1.00 87.69 113 ASN A C 1
ATOM 882 O O . ASN A 1 113 ? 14.336 2.372 -1.788 1.00 87.69 113 ASN A O 1
ATOM 886 N N . LYS A 1 114 ? 15.865 0.923 -0.983 1.00 79.19 114 LYS A N 1
ATOM 887 C CA . LYS A 1 114 ? 16.329 1.780 0.113 1.00 79.19 114 LYS A CA 1
ATOM 888 C C . LYS A 1 114 ? 16.998 3.065 -0.380 1.00 79.19 114 LYS A C 1
ATOM 890 O O . LYS A 1 114 ? 16.901 4.063 0.322 1.00 79.19 114 LYS A O 1
ATOM 895 N N . GLY A 1 115 ? 17.643 3.047 -1.551 1.00 78.88 115 GLY A N 1
ATOM 896 C CA . GLY A 1 115 ? 18.385 4.196 -2.085 1.00 78.88 115 GLY A CA 1
ATOM 897 C C . GLY A 1 115 ? 17.501 5.411 -2.370 1.00 78.88 115 GLY A C 1
ATOM 898 O O . GLY A 1 115 ? 17.961 6.541 -2.277 1.00 78.88 115 GLY A O 1
ATOM 899 N N . ILE A 1 116 ? 16.217 5.173 -2.636 1.00 74.50 116 ILE A N 1
ATOM 900 C CA . ILE A 1 116 ? 15.218 6.198 -2.977 1.00 74.50 116 ILE A CA 1
ATOM 901 C C . ILE A 1 116 ? 14.010 6.188 -2.026 1.00 74.50 116 ILE A C 1
ATOM 903 O O . ILE A 1 116 ? 12.974 6.776 -2.318 1.00 74.50 116 ILE A O 1
ATOM 907 N N . GLY A 1 117 ? 14.115 5.497 -0.886 1.00 76.94 117 GLY A N 1
ATOM 908 C CA . GLY A 1 117 ? 13.094 5.518 0.167 1.00 76.94 117 GLY A CA 1
ATOM 909 C C . GLY A 1 117 ? 11.835 4.671 -0.077 1.00 76.94 117 GLY A C 1
ATOM 910 O O . GLY A 1 117 ? 10.929 4.700 0.757 1.00 76.94 117 GLY A O 1
ATOM 911 N N . ILE A 1 118 ? 11.766 3.863 -1.142 1.00 84.62 118 ILE A N 1
ATOM 912 C CA . ILE A 1 118 ? 10.608 2.993 -1.415 1.00 84.62 118 ILE A CA 1
ATOM 913 C C . ILE A 1 118 ? 10.685 1.743 -0.536 1.00 84.62 118 ILE A C 1
ATOM 915 O O . ILE A 1 118 ? 11.530 0.873 -0.747 1.00 84.62 118 ILE A O 1
ATOM 919 N N . ARG A 1 119 ? 9.790 1.657 0.458 1.00 86.31 119 ARG A N 1
ATOM 920 C CA . ARG A 1 119 ? 9.807 0.617 1.507 1.00 86.31 119 ARG A CA 1
ATOM 921 C C . ARG A 1 119 ? 8.477 -0.124 1.706 1.00 86.31 119 ARG A C 1
ATOM 923 O O . ARG A 1 119 ? 8.337 -0.829 2.693 1.00 86.31 119 ARG A O 1
ATOM 930 N N . GLY A 1 120 ? 7.501 0.032 0.809 1.00 91.50 120 GLY A N 1
ATOM 931 C CA . GLY A 1 120 ? 6.227 -0.708 0.861 1.00 91.50 120 GLY A CA 1
ATOM 932 C C . GLY A 1 120 ? 5.105 -0.091 1.708 1.00 91.50 120 GLY A C 1
ATOM 933 O O . GLY A 1 120 ? 4.001 -0.627 1.715 1.00 91.50 120 GLY A O 1
ATOM 934 N N . CYS A 1 121 ? 5.323 1.054 2.369 1.00 93.44 121 CYS A N 1
ATOM 935 C CA . CYS A 1 121 ? 4.277 1.745 3.143 1.00 93.44 121 CYS A CA 1
ATOM 936 C C . CYS A 1 121 ? 3.028 2.079 2.311 1.00 93.44 121 CYS A C 1
ATOM 938 O O . CYS A 1 121 ? 1.906 1.943 2.800 1.00 93.44 121 CYS A O 1
ATOM 940 N N . HIS A 1 122 ? 3.219 2.439 1.040 1.00 93.38 122 HIS A N 1
ATOM 941 C CA . HIS A 1 122 ? 2.136 2.648 0.085 1.00 93.38 122 HIS A CA 1
ATOM 942 C C . HIS A 1 122 ? 1.338 1.363 -0.191 1.00 93.38 122 HIS A C 1
ATOM 944 O O . HIS A 1 122 ? 0.115 1.366 -0.057 1.00 93.38 122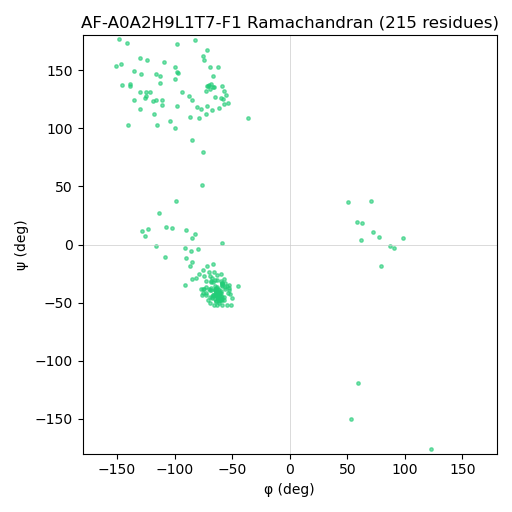 HIS A O 1
ATOM 950 N N . ASP A 1 123 ? 2.015 0.265 -0.542 1.00 95.31 123 ASP A N 1
ATOM 951 C CA . ASP A 1 123 ? 1.372 -1.007 -0.893 1.00 95.31 123 ASP A CA 1
ATOM 952 C C . ASP A 1 123 ? 0.588 -1.575 0.297 1.00 95.31 123 ASP A C 1
ATOM 954 O O . ASP A 1 123 ? -0.579 -1.950 0.160 1.00 95.31 123 ASP A O 1
ATOM 958 N N . CYS A 1 124 ? 1.191 -1.565 1.491 1.00 96.81 124 CYS A N 1
ATOM 959 C CA . CYS A 1 124 ? 0.516 -2.020 2.702 1.00 96.81 124 CYS A CA 1
ATOM 960 C C . CYS A 1 124 ? -0.705 -1.149 3.033 1.00 96.81 124 CYS A C 1
ATOM 962 O O . CYS A 1 124 ? -1.771 -1.684 3.334 1.00 96.81 124 CYS A O 1
ATOM 964 N N . SER A 1 125 ? -0.588 0.180 2.936 1.00 96.56 125 SER A N 1
ATOM 965 C CA . SER A 1 125 ? -1.714 1.093 3.192 1.00 96.56 125 SER A CA 1
ATOM 966 C C . SER A 1 125 ? -2.838 0.922 2.167 1.00 96.56 125 SER A C 1
ATOM 968 O O . SER A 1 125 ? -4.013 0.923 2.530 1.00 96.56 125 SER A O 1
ATOM 970 N N . THR A 1 126 ? -2.489 0.708 0.896 1.00 96.38 126 THR A N 1
ATOM 971 C CA . THR A 1 126 ? -3.444 0.430 -0.186 1.00 96.38 126 THR A CA 1
ATOM 972 C C . THR A 1 126 ? -4.238 -0.842 0.099 1.00 96.38 126 THR A C 1
ATOM 974 O O . THR A 1 126 ? -5.469 -0.830 0.017 1.00 96.38 126 THR A O 1
ATOM 977 N N . LEU A 1 127 ? -3.566 -1.924 0.508 1.00 97.31 127 LEU A N 1
ATOM 978 C CA . LEU A 1 127 ? -4.253 -3.170 0.838 1.00 97.31 127 LEU A CA 1
ATOM 979 C C . LEU A 1 127 ? -5.108 -3.052 2.109 1.00 97.31 127 LEU A C 1
ATOM 981 O O . LEU A 1 127 ? -6.229 -3.559 2.123 1.00 97.31 127 LEU A O 1
ATOM 985 N N . ILE A 1 128 ? -4.635 -2.351 3.148 1.00 97.69 128 ILE A N 1
ATOM 986 C CA . ILE A 1 128 ? -5.427 -2.107 4.366 1.00 97.69 128 ILE A CA 1
ATOM 987 C C . ILE A 1 128 ? -6.722 -1.368 4.028 1.00 97.69 128 ILE A C 1
ATOM 989 O O . ILE A 1 128 ? -7.791 -1.801 4.451 1.00 97.69 128 ILE A O 1
ATOM 993 N N . ILE A 1 129 ? -6.665 -0.295 3.231 1.00 97.12 129 ILE A N 1
ATOM 994 C CA . ILE A 1 129 ? -7.878 0.440 2.838 1.00 97.12 129 ILE A CA 1
ATOM 995 C C . ILE A 1 129 ? -8.830 -0.462 2.058 1.00 97.12 129 ILE A C 1
ATOM 997 O O . ILE A 1 129 ? -10.031 -0.440 2.319 1.00 97.12 129 ILE A O 1
ATOM 1001 N N . ALA A 1 130 ? -8.322 -1.265 1.120 1.00 97.25 130 ALA A N 1
ATOM 1002 C CA . ALA A 1 130 ? -9.162 -2.178 0.354 1.00 97.25 130 ALA A CA 1
ATOM 1003 C C . ALA A 1 130 ? -9.859 -3.208 1.259 1.00 97.25 130 ALA A C 1
ATOM 1005 O O . ALA A 1 130 ? -11.054 -3.452 1.105 1.00 97.25 130 ALA A O 1
ATOM 1006 N N . VAL A 1 131 ? -9.150 -3.754 2.252 1.00 97.94 131 VAL A N 1
ATOM 1007 C CA . VAL A 1 131 ? -9.729 -4.648 3.265 1.00 97.94 131 VAL A CA 1
ATOM 1008 C C . VAL A 1 131 ? -10.812 -3.938 4.078 1.00 97.94 131 VAL A C 1
ATOM 1010 O O . VAL A 1 131 ? -11.925 -4.448 4.165 1.00 97.94 131 VAL A O 1
ATOM 1013 N N . LEU A 1 132 ? -10.536 -2.749 4.618 1.00 97.38 132 LEU A N 1
ATOM 1014 C CA . LEU A 1 132 ? -11.505 -1.990 5.418 1.00 97.38 132 LEU A CA 1
ATOM 1015 C C . LEU A 1 132 ? -12.756 -1.624 4.604 1.00 97.38 132 LEU A C 1
ATOM 1017 O O . LEU A 1 132 ? -13.881 -1.765 5.080 1.00 97.38 132 LEU A O 1
ATOM 1021 N N . ARG A 1 133 ? -12.584 -1.233 3.338 1.00 96.00 133 ARG A N 1
ATOM 1022 C CA . ARG A 1 133 ? -13.698 -0.984 2.412 1.00 96.00 133 ARG A CA 1
ATOM 1023 C C . ARG A 1 133 ? -14.501 -2.247 2.122 1.00 96.00 133 ARG A C 1
ATOM 1025 O O . ARG A 1 133 ? -15.726 -2.192 2.081 1.00 96.00 133 ARG A O 1
ATOM 1032 N N . ALA A 1 134 ? -13.842 -3.394 1.970 1.00 97.12 134 ALA A N 1
ATOM 1033 C CA . ALA A 1 134 ? -14.519 -4.681 1.817 1.00 97.12 134 ALA A CA 1
ATOM 1034 C C . ALA A 1 134 ? -15.289 -5.109 3.081 1.00 97.12 134 ALA A C 1
ATOM 1036 O O . ALA A 1 134 ? -16.252 -5.867 2.965 1.00 97.12 134 ALA A O 1
ATOM 1037 N N . GLN A 1 135 ? -14.904 -4.605 4.259 1.00 96.56 135 GLN A N 1
ATOM 1038 C CA . GLN A 1 135 ? -15.657 -4.739 5.514 1.00 96.56 135 GLN A CA 1
ATOM 1039 C C . GLN A 1 135 ? -16.822 -3.738 5.632 1.00 96.56 135 GLN A C 1
ATOM 1041 O O . GLN A 1 135 ? -17.590 -3.811 6.587 1.00 96.56 135 GLN A O 1
ATOM 1046 N N . GLY A 1 136 ? -16.984 -2.825 4.668 1.00 94.56 136 GLY A N 1
ATOM 1047 C CA . GLY A 1 136 ? -18.072 -1.848 4.629 1.00 94.56 136 GLY A CA 1
ATOM 1048 C C . GLY A 1 136 ? -17.713 -0.458 5.158 1.00 94.56 136 GLY A C 1
ATOM 1049 O O . GLY A 1 136 ? -18.595 0.396 5.232 1.00 94.56 136 GLY A O 1
ATOM 1050 N N . LEU A 1 137 ? -16.445 -0.185 5.497 1.00 93.00 137 LEU A N 1
ATOM 1051 C CA . LEU A 1 137 ? -16.036 1.167 5.881 1.00 93.00 137 LEU A CA 1
ATOM 1052 C C . LEU A 1 137 ? -16.019 2.075 4.647 1.00 93.00 137 LEU A C 1
ATOM 1054 O O . LEU A 1 137 ? -15.279 1.849 3.688 1.00 93.00 137 LEU A O 1
ATOM 1058 N N . GLY A 1 138 ? -16.839 3.124 4.685 1.00 88.50 138 GLY A N 1
ATOM 1059 C CA . GLY A 1 138 ? -16.919 4.106 3.612 1.00 88.50 138 GLY A CA 1
ATOM 1060 C C . GLY A 1 138 ? -15.684 5.017 3.533 1.00 88.50 138 GLY A C 1
ATOM 1061 O O . GLY A 1 138 ? -14.898 5.091 4.484 1.00 88.50 138 GLY A O 1
ATOM 1062 N N . PRO A 1 139 ? -15.535 5.782 2.436 1.00 85.25 139 PRO A N 1
ATOM 1063 C CA . PRO A 1 139 ? -14.412 6.700 2.245 1.00 85.25 139 PRO A CA 1
ATOM 1064 C C . PRO A 1 139 ? -14.256 7.753 3.350 1.00 85.25 139 PRO A C 1
ATOM 1066 O O . PRO A 1 139 ? -13.143 8.133 3.667 1.00 85.25 139 PRO A O 1
ATOM 1069 N N . GLY A 1 140 ? -15.333 8.194 4.009 1.00 84.62 140 GLY A N 1
ATOM 1070 C CA . GLY A 1 140 ? -15.222 9.110 5.156 1.00 84.62 140 GLY A CA 1
ATOM 1071 C C . GLY A 1 140 ? -14.600 8.471 6.410 1.00 84.62 140 GLY A C 1
ATOM 1072 O O . GLY A 1 140 ? -13.982 9.166 7.223 1.00 84.62 140 GLY A O 1
ATOM 1073 N N . SER A 1 141 ? -14.740 7.150 6.551 1.00 93.06 141 SER A N 1
ATOM 1074 C CA . SER A 1 141 ? -14.321 6.381 7.725 1.00 93.06 141 SER A CA 1
ATOM 1075 C C . SER A 1 141 ? -12.901 5.846 7.608 1.00 93.06 141 SER A C 1
ATOM 1077 O O . SER A 1 141 ? -12.217 5.796 8.620 1.00 93.06 141 SER A O 1
ATOM 1079 N N . ALA A 1 142 ? -12.441 5.470 6.414 1.00 95.25 142 ALA A N 1
ATOM 1080 C CA . ALA A 1 142 ? -11.080 4.984 6.186 1.00 95.25 142 ALA A CA 1
ATOM 1081 C C . ALA A 1 142 ? -10.441 5.730 5.010 1.00 95.25 142 ALA A C 1
ATOM 1083 O O . ALA A 1 142 ? -10.920 5.630 3.879 1.00 95.25 142 ALA A O 1
ATOM 1084 N N . ARG A 1 143 ? -9.363 6.477 5.276 1.00 95.31 143 ARG A N 1
ATOM 1085 C CA . ARG A 1 143 ? -8.692 7.331 4.282 1.00 95.31 143 ARG A CA 1
ATOM 1086 C C . ARG A 1 143 ? -7.202 7.068 4.233 1.00 95.31 143 ARG A C 1
ATOM 1088 O O . ARG A 1 143 ? -6.568 6.766 5.244 1.00 95.31 143 ARG A O 1
ATOM 1095 N N . TYR A 1 144 ? -6.649 7.197 3.040 1.00 95.31 144 TYR A N 1
ATOM 1096 C CA . TYR A 1 144 ? -5.217 7.172 2.822 1.00 95.31 144 TYR A CA 1
ATOM 1097 C C . TYR A 1 144 ? -4.605 8.461 3.348 1.00 95.31 144 TYR A C 1
ATOM 1099 O O . TYR A 1 144 ? -5.138 9.543 3.112 1.00 95.31 144 TYR A O 1
ATOM 1107 N N . VAL A 1 145 ? -3.482 8.347 4.044 1.00 94.88 145 VAL A N 1
ATOM 1108 C CA . VAL A 1 145 ? -2.704 9.484 4.519 1.00 94.88 145 VAL A CA 1
ATOM 1109 C C . VAL A 1 145 ? -1.283 9.340 4.021 1.00 94.88 145 VAL A C 1
ATOM 1111 O O . VAL A 1 145 ? -0.628 8.332 4.274 1.00 94.88 145 VAL A O 1
ATOM 1114 N N . ARG A 1 146 ? -0.787 10.392 3.380 1.00 92.38 146 ARG A N 1
ATOM 1115 C CA . ARG A 1 146 ? 0.628 10.587 3.086 1.00 92.38 146 ARG A CA 1
ATOM 1116 C C . ARG A 1 146 ? 1.140 11.761 3.900 1.00 92.38 146 ARG A C 1
ATOM 1118 O O . ARG A 1 146 ? 0.464 12.784 3.998 1.00 92.38 146 ARG A O 1
ATOM 1125 N N . TYR A 1 147 ? 2.340 11.636 4.445 1.00 91.19 147 TYR A N 1
ATOM 1126 C CA . TYR A 1 147 ? 3.002 12.742 5.121 1.00 91.19 147 TYR A CA 1
ATOM 1127 C C . TYR A 1 147 ? 4.523 12.630 5.021 1.00 91.19 147 TYR A C 1
ATOM 1129 O O . TYR A 1 147 ? 5.066 11.534 4.875 1.00 91.19 147 TYR A O 1
ATOM 1137 N N . GLU A 1 148 ? 5.208 13.769 5.087 1.00 89.38 148 GLU A N 1
ATOM 1138 C CA . GLU A 1 148 ? 6.672 13.810 5.118 1.00 89.38 148 GLU A CA 1
ATOM 1139 C C . GLU A 1 148 ? 7.183 13.637 6.551 1.00 89.38 148 GLU A C 1
ATOM 1141 O O . GLU A 1 148 ? 6.824 14.408 7.447 1.00 89.38 148 GLU A O 1
ATOM 1146 N N . ARG A 1 149 ? 8.050 12.642 6.755 1.00 85.19 149 ARG A N 1
ATOM 1147 C CA . ARG A 1 149 ? 8.820 12.433 7.987 1.00 85.19 149 ARG A CA 1
ATOM 1148 C C . ARG A 1 149 ? 10.225 12.995 7.827 1.00 85.19 149 ARG A C 1
ATOM 1150 O O . ARG A 1 149 ? 10.654 13.361 6.734 1.00 85.19 149 ARG A O 1
ATOM 1157 N N . LYS A 1 150 ? 10.988 13.007 8.922 1.00 80.75 150 LYS A N 1
ATOM 1158 C CA . LYS A 1 150 ? 12.417 13.370 8.875 1.00 80.75 150 LYS A CA 1
ATOM 1159 C C . LYS A 1 150 ? 13.242 12.453 7.965 1.00 80.75 150 LYS A C 1
ATOM 1161 O O . LYS A 1 150 ? 14.225 12.913 7.398 1.00 80.75 150 LYS A O 1
ATOM 1166 N N . ASP A 1 151 ? 12.860 11.183 7.841 1.00 78.38 151 ASP A N 1
ATOM 1167 C CA . ASP A 1 151 ? 13.563 10.156 7.062 1.00 78.38 151 ASP A CA 1
ATOM 1168 C C . ASP A 1 151 ? 12.901 9.849 5.705 1.00 78.38 151 ASP A C 1
ATOM 1170 O O . ASP A 1 151 ? 13.235 8.850 5.066 1.00 78.38 151 ASP A O 1
ATOM 1174 N N . GLY A 1 152 ? 11.976 10.707 5.263 1.00 81.81 152 GLY A N 1
ATOM 1175 C CA . GLY A 1 152 ? 11.330 10.640 3.954 1.00 81.81 152 GLY A CA 1
ATOM 1176 C C . GLY A 1 152 ? 9.809 10.544 4.018 1.00 81.81 152 GLY A C 1
ATOM 1177 O O . GLY A 1 152 ? 9.186 10.601 5.080 1.00 81.81 152 GLY A O 1
ATOM 1178 N N . THR A 1 153 ? 9.197 10.394 2.851 1.00 87.56 153 THR A N 1
ATOM 1179 C CA . THR A 1 153 ? 7.750 10.247 2.720 1.00 87.56 153 THR A CA 1
ATOM 1180 C C . THR A 1 153 ? 7.276 8.928 3.329 1.00 87.56 153 THR A C 1
ATOM 1182 O O . THR A 1 153 ? 7.846 7.864 3.077 1.00 87.56 153 THR A O 1
ATOM 1185 N N . HIS A 1 154 ? 6.185 8.978 4.092 1.00 92.06 154 HIS A N 1
ATOM 1186 C CA . HIS A 1 154 ? 5.530 7.791 4.632 1.00 92.06 154 HIS A CA 1
ATOM 1187 C C . HIS A 1 154 ? 4.031 7.806 4.361 1.00 92.06 154 HIS A C 1
ATOM 1189 O O . HIS A 1 154 ? 3.437 8.839 4.040 1.00 92.06 154 HIS A O 1
ATOM 1195 N N . SER A 1 155 ? 3.407 6.636 4.439 1.00 93.94 155 SER A N 1
ATOM 1196 C CA . SER A 1 155 ? 1.974 6.487 4.210 1.00 93.94 155 SER A CA 1
ATOM 1197 C C . SER A 1 155 ? 1.350 5.538 5.217 1.00 93.94 155 SER A C 1
ATOM 1199 O O . SER A 1 155 ? 1.937 4.513 5.557 1.00 93.94 155 SER A O 1
ATOM 1201 N N . VAL A 1 156 ? 0.170 5.923 5.695 1.00 96.88 156 VAL A N 1
ATOM 1202 C CA . VAL A 1 156 ? -0.631 5.215 6.698 1.00 96.88 156 VAL A CA 1
ATOM 1203 C C . VAL A 1 156 ? -2.110 5.307 6.325 1.00 96.88 156 VAL A C 1
ATOM 1205 O O . VAL A 1 156 ? -2.495 6.030 5.403 1.00 96.88 156 VAL A O 1
ATOM 1208 N N . VAL A 1 157 ? -2.962 4.602 7.064 1.00 97.62 157 VAL A N 1
ATOM 1209 C CA . VAL A 1 157 ? -4.419 4.683 6.914 1.00 97.62 157 VAL A CA 1
ATOM 1210 C C . VAL A 1 157 ? -5.014 5.352 8.139 1.00 97.62 157 VAL A C 1
ATOM 1212 O O . VAL A 1 157 ? -4.808 4.883 9.256 1.00 97.62 157 VAL A O 1
ATOM 1215 N N . VAL A 1 158 ? -5.767 6.434 7.957 1.00 97.06 158 VAL A N 1
ATOM 1216 C CA . VAL A 1 158 ? -6.568 7.005 9.043 1.00 97.06 158 VAL A CA 1
ATOM 1217 C C . VAL A 1 158 ? -7.932 6.329 9.075 1.00 97.06 158 VAL A C 1
ATOM 1219 O O . VAL A 1 158 ? -8.624 6.274 8.059 1.00 97.06 158 VAL A O 1
ATOM 1222 N N . VAL A 1 159 ? -8.319 5.824 10.244 1.00 97.38 159 VAL A N 1
ATOM 1223 C CA . VAL A 1 159 ? -9.622 5.201 10.491 1.00 97.38 159 VAL A CA 1
ATOM 1224 C C . VAL A 1 159 ? -10.364 5.985 11.564 1.00 97.38 159 VAL A C 1
ATOM 1226 O O . VAL A 1 159 ? -9.858 6.182 12.669 1.00 97.38 159 VAL A O 1
ATOM 1229 N N . ARG A 1 160 ? -11.571 6.443 11.239 1.00 95.44 160 ARG A N 1
ATOM 1230 C CA . ARG A 1 160 ? -12.481 7.153 12.139 1.00 95.44 160 ARG A CA 1
ATOM 1231 C C . ARG A 1 160 ? -13.585 6.196 12.575 1.00 95.44 160 ARG A C 1
ATOM 1233 O O . ARG A 1 160 ? -14.476 5.882 11.788 1.00 95.44 160 ARG A O 1
ATOM 1240 N N . ALA A 1 161 ? -13.516 5.753 13.826 1.00 88.25 161 ALA A N 1
ATOM 1241 C CA . ALA A 1 161 ? -14.488 4.860 14.445 1.00 88.25 161 ALA A CA 1
ATOM 1242 C C . ALA A 1 161 ? -15.184 5.598 15.599 1.00 88.25 161 ALA A C 1
ATOM 1244 O O . ALA A 1 161 ? -14.611 5.838 16.666 1.00 88.25 161 ALA A O 1
ATOM 1245 N N . GLY A 1 162 ? -16.420 6.045 15.359 1.00 86.31 162 GLY A N 1
ATOM 1246 C CA . GLY A 1 162 ? -17.144 6.904 16.296 1.00 86.31 162 GLY A CA 1
ATOM 1247 C C . GLY A 1 162 ? -16.390 8.210 16.576 1.00 86.31 162 GLY A C 1
ATOM 1248 O O . GLY A 1 162 ? -16.141 9.000 15.670 1.00 86.31 162 GLY A O 1
ATOM 1249 N N . ARG A 1 163 ? -16.025 8.443 17.844 1.00 89.12 163 ARG A N 1
ATOM 1250 C CA . ARG A 1 163 ? -15.263 9.633 18.279 1.00 89.12 163 ARG A CA 1
ATOM 1251 C C . ARG A 1 163 ? -13.746 9.429 18.266 1.00 89.12 163 ARG A C 1
ATOM 1253 O O . ARG A 1 163 ? -13.010 10.361 18.584 1.00 89.12 163 ARG A O 1
ATOM 1260 N N . GLN A 1 164 ? -13.273 8.227 17.944 1.00 92.62 164 GLN A N 1
ATOM 1261 C CA . GLN A 1 164 ? -11.852 7.899 17.953 1.00 92.62 164 GLN A CA 1
ATOM 1262 C C . GLN A 1 164 ? -11.269 7.956 16.541 1.00 92.62 164 GLN A C 1
ATOM 1264 O O . GLN A 1 164 ? -11.910 7.591 15.556 1.00 92.62 164 GLN A O 1
ATOM 1269 N N . THR A 1 165 ? -10.035 8.450 16.451 1.00 95.31 165 THR A N 1
ATOM 1270 C CA . THR A 1 165 ? -9.233 8.443 15.226 1.00 95.31 165 THR A CA 1
ATOM 1271 C C . THR A 1 165 ? -8.010 7.571 15.460 1.00 95.31 165 THR A C 1
ATOM 1273 O O . THR A 1 165 ? -7.238 7.814 16.388 1.00 95.31 165 THR A O 1
ATOM 1276 N N . HIS A 1 166 ? -7.834 6.572 14.607 1.00 97.00 166 HIS A N 1
ATOM 1277 C CA . HIS A 1 166 ? -6.701 5.661 14.612 1.00 97.00 166 HIS A CA 1
ATOM 1278 C C . HIS A 1 166 ? -5.863 5.886 13.356 1.00 97.00 166 HIS A C 1
ATOM 1280 O O . HIS A 1 166 ? -6.407 6.161 12.291 1.00 97.00 166 HIS A O 1
ATOM 1286 N N . TYR A 1 167 ? -4.546 5.748 13.477 1.00 97.44 167 TYR A N 1
ATOM 1287 C CA . TYR A 1 167 ? -3.626 5.782 12.342 1.00 97.44 167 TYR A CA 1
ATOM 1288 C C . TYR A 1 167 ? -2.937 4.428 12.261 1.00 97.44 167 TYR A C 1
ATOM 1290 O O . TYR A 1 167 ? -2.194 4.059 13.168 1.00 97.44 167 TYR A O 1
ATOM 1298 N N . VAL A 1 168 ? -3.244 3.681 11.210 1.00 97.81 168 VAL A N 1
ATOM 1299 C CA . VAL A 1 168 ? -2.816 2.302 11.001 1.00 97.81 168 VAL A CA 1
ATOM 1300 C C . VAL A 1 168 ? -1.603 2.299 10.083 1.00 97.81 168 VAL A C 1
ATOM 1302 O O . VAL A 1 168 ? -1.679 2.746 8.937 1.00 97.81 168 VAL A O 1
ATOM 1305 N N . ASP A 1 169 ? -0.490 1.785 10.588 1.00 96.69 169 ASP A N 1
ATOM 1306 C CA . ASP A 1 169 ? 0.754 1.632 9.852 1.00 96.69 169 ASP A CA 1
ATOM 1307 C C . ASP A 1 169 ? 0.905 0.188 9.372 1.00 96.69 169 ASP A C 1
ATOM 1309 O O . ASP A 1 169 ? 1.305 -0.717 10.112 1.00 96.69 169 ASP A O 1
ATOM 1313 N N . GLY A 1 170 ? 0.581 -0.030 8.099 1.00 93.00 170 GLY A N 1
ATOM 1314 C CA . GLY A 1 170 ? 0.669 -1.353 7.492 1.00 93.00 170 GLY A CA 1
ATOM 1315 C C . GLY A 1 170 ? 2.087 -1.844 7.232 1.00 93.00 170 GLY A C 1
ATOM 1316 O O . GLY A 1 170 ? 2.274 -3.042 7.037 1.00 93.00 170 GLY A O 1
ATOM 1317 N N . LEU A 1 171 ? 3.086 -0.957 7.212 1.00 93.38 171 LEU A N 1
ATOM 1318 C CA . LEU A 1 171 ? 4.474 -1.374 7.023 1.00 93.38 171 LEU A CA 1
ATOM 1319 C C . LEU A 1 171 ? 5.024 -1.996 8.308 1.00 93.38 171 LEU A C 1
ATOM 1321 O O . LEU A 1 171 ? 5.690 -3.032 8.272 1.00 93.38 171 LEU A O 1
ATOM 1325 N N . PHE A 1 172 ? 4.731 -1.375 9.451 1.00 93.31 172 PHE A N 1
ATOM 1326 C CA . PHE A 1 172 ? 5.180 -1.870 10.751 1.00 93.31 172 PHE A CA 1
ATOM 1327 C C . PHE A 1 172 ? 4.194 -2.839 11.410 1.00 93.31 172 PHE A C 1
ATOM 1329 O O . PHE A 1 172 ? 4.595 -3.546 12.339 1.00 93.31 172 PHE A O 1
ATOM 1336 N N . GLY A 1 173 ? 2.970 -2.953 10.884 1.00 94.62 173 GLY A N 1
ATOM 1337 C CA . GLY A 1 173 ? 1.928 -3.861 11.376 1.00 94.62 173 GLY A CA 1
ATOM 1338 C C . GLY 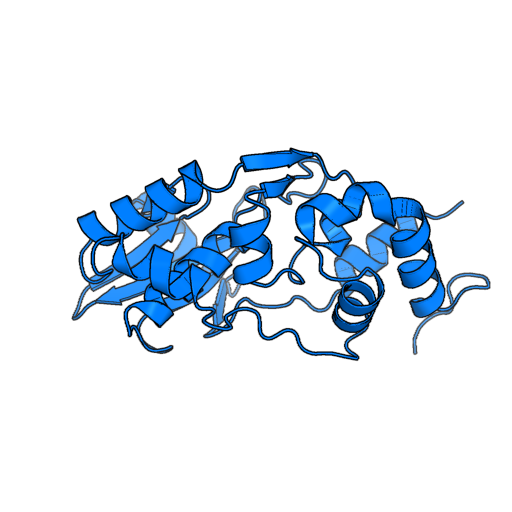A 1 173 ? 1.375 -3.424 12.725 1.00 94.62 173 GLY A C 1
ATOM 1339 O O . GLY A 1 173 ? 1.158 -4.245 13.605 1.00 94.62 173 GLY A O 1
ATOM 1340 N N . THR A 1 174 ? 1.238 -2.116 12.927 1.00 96.56 174 THR A N 1
ATOM 1341 C CA . THR A 1 174 ? 0.837 -1.535 14.211 1.00 96.56 174 THR A CA 1
ATOM 1342 C C . THR A 1 174 ? 0.047 -0.250 13.994 1.00 96.56 174 THR A C 1
ATOM 1344 O O . THR A 1 174 ? -0.135 0.205 12.866 1.00 96.56 174 THR A O 1
ATOM 1347 N N . LEU A 1 175 ? -0.431 0.356 15.075 1.00 97.31 175 LEU A N 1
ATOM 1348 C CA . LEU A 1 175 ? -0.960 1.715 15.061 1.00 97.31 175 LEU A CA 1
ATOM 1349 C C . LEU A 1 175 ? 0.107 2.695 15.530 1.00 97.31 175 LEU A C 1
ATOM 1351 O O . LEU A 1 175 ? 0.899 2.382 16.420 1.00 97.31 175 LEU A O 1
ATOM 1355 N N . LEU A 1 176 ? 0.055 3.915 14.997 1.00 96.25 176 LEU A N 1
ATOM 1356 C CA . LEU A 1 176 ? 0.933 4.986 15.449 1.00 96.25 176 LEU A CA 1
ATOM 1357 C C . LEU A 1 176 ? 0.741 5.250 16.948 1.00 96.25 176 LEU A C 1
ATOM 1359 O O . LEU A 1 176 ? -0.383 5.315 17.463 1.00 96.25 176 LEU A O 1
ATOM 1363 N N . ASN A 1 177 ? 1.853 5.428 17.653 1.00 95.06 177 ASN A N 1
ATOM 1364 C CA . ASN A 1 177 ? 1.862 5.830 19.054 1.00 95.06 177 ASN A CA 1
ATOM 1365 C C . ASN A 1 177 ? 1.704 7.358 19.201 1.00 95.06 177 ASN A C 1
ATOM 1367 O O . ASN A 1 177 ? 1.688 8.110 18.227 1.00 95.06 177 ASN A O 1
ATOM 1371 N N . GLN A 1 178 ? 1.613 7.857 20.439 1.00 94.19 178 GLN A N 1
ATOM 1372 C CA . GLN A 1 178 ? 1.408 9.291 20.687 1.00 94.19 178 GLN A CA 1
ATOM 1373 C C . GLN A 1 178 ? 2.506 10.193 20.102 1.00 94.19 178 GLN A C 1
ATOM 1375 O O . GLN A 1 178 ? 2.213 11.313 19.685 1.00 94.19 178 GLN A O 1
ATOM 1380 N N . LYS A 1 179 ? 3.766 9.741 20.080 1.00 94.06 179 LYS A N 1
ATOM 1381 C CA . LYS A 1 179 ? 4.886 10.514 19.528 1.00 94.06 179 LYS A CA 1
ATOM 1382 C C . LYS A 1 179 ? 4.758 10.633 18.008 1.00 94.06 179 LYS A C 1
ATOM 1384 O O . LYS A 1 179 ? 4.898 11.728 17.475 1.00 94.06 179 LYS A O 1
ATOM 1389 N N . GLU A 1 180 ? 4.438 9.534 17.337 1.00 93.56 180 GLU A N 1
ATOM 1390 C CA . GLU A 1 180 ? 4.252 9.485 15.881 1.00 93.56 180 GLU A CA 1
ATOM 1391 C C . GLU A 1 180 ? 3.004 10.257 15.440 1.00 93.56 180 GLU A C 1
ATOM 1393 O O . GLU A 1 180 ? 3.031 10.969 14.440 1.00 93.56 180 GLU A O 1
ATOM 1398 N N . ILE A 1 181 ? 1.924 10.201 16.226 1.00 95.56 181 ILE A N 1
ATOM 1399 C CA . ILE A 1 181 ? 0.725 11.013 15.983 1.00 95.56 181 ILE A CA 1
ATOM 1400 C C . ILE A 1 181 ? 1.055 12.506 16.096 1.00 95.56 181 ILE A C 1
ATOM 1402 O O . ILE A 1 181 ? 0.611 13.289 15.260 1.00 95.56 181 ILE A O 1
ATOM 1406 N N . LYS A 1 182 ? 1.850 12.925 17.092 1.00 94.12 182 LYS A N 1
ATOM 1407 C CA . LYS A 1 182 ? 2.293 14.326 17.206 1.00 94.12 182 LYS A CA 1
ATOM 1408 C C . LYS A 1 182 ? 3.086 14.772 15.973 1.00 94.12 182 LYS A C 1
ATOM 1410 O O . LYS A 1 182 ? 2.808 15.855 15.465 1.00 94.12 182 LYS A O 1
ATOM 1415 N N . GLU A 1 183 ? 4.005 13.939 15.481 1.00 93.94 183 GLU A N 1
ATOM 1416 C CA . GLU A 1 183 ? 4.772 14.195 14.249 1.00 93.94 183 GLU A CA 1
ATOM 1417 C C . GLU A 1 183 ? 3.845 14.347 13.032 1.00 93.94 183 GLU A C 1
ATOM 1419 O O . GLU A 1 183 ? 3.946 15.322 12.292 1.00 93.94 183 GLU A O 1
ATOM 1424 N N . LEU A 1 184 ? 2.884 13.436 12.862 1.00 93.88 184 LEU A N 1
ATOM 1425 C CA . LEU A 1 184 ? 1.907 13.489 11.773 1.00 93.88 184 LEU A CA 1
ATOM 1426 C C . LEU A 1 184 ? 1.049 14.764 11.834 1.00 93.88 184 LEU A C 1
ATOM 1428 O O . LEU A 1 184 ? 0.816 15.414 10.814 1.00 93.88 184 LEU A O 1
ATOM 1432 N N . LEU A 1 185 ? 0.595 15.162 13.026 1.00 93.81 185 LEU A N 1
ATOM 1433 C CA . LEU A 1 185 ? -0.185 16.390 13.212 1.00 93.81 185 LEU A CA 1
ATOM 1434 C C . LEU A 1 185 ? 0.650 17.655 12.970 1.00 93.81 185 LEU A C 1
ATOM 1436 O O . LEU A 1 185 ? 0.122 18.659 12.492 1.00 93.81 185 LEU A O 1
ATOM 1440 N N . GLU A 1 186 ? 1.945 17.623 13.270 1.00 95.31 186 GLU A N 1
ATOM 1441 C CA . GLU A 1 186 ? 2.871 18.696 12.916 1.00 95.31 186 GLU A CA 1
ATOM 1442 C C . GLU A 1 186 ? 3.078 18.783 11.400 1.00 95.31 186 GLU A C 1
ATOM 1444 O O . GLU A 1 186 ? 2.943 19.868 10.834 1.00 95.31 186 GLU A O 1
ATOM 1449 N N . ALA A 1 187 ? 3.294 17.650 10.722 1.00 91.81 187 ALA A N 1
ATOM 1450 C CA . ALA A 1 187 ? 3.353 17.592 9.261 1.00 91.81 187 ALA A CA 1
ATOM 1451 C C . ALA A 1 187 ? 2.072 18.160 8.630 1.00 91.81 187 ALA A C 1
ATOM 1453 O O . ALA A 1 187 ? 2.139 18.919 7.662 1.00 91.81 187 ALA A O 1
ATOM 1454 N N . LYS A 1 188 ? 0.913 17.883 9.241 1.00 92.31 188 LYS A N 1
ATOM 1455 C CA . LYS A 1 188 ? -0.377 18.455 8.843 1.00 92.31 188 LYS A CA 1
ATOM 1456 C C . LYS A 1 188 ? -0.438 19.973 8.970 1.00 92.31 188 LYS A C 1
ATOM 1458 O O . LYS A 1 188 ? -0.872 20.627 8.026 1.00 92.31 188 LYS A O 1
ATOM 1463 N N . ARG A 1 189 ? 0.019 20.542 10.088 1.00 94.25 189 ARG A N 1
ATOM 1464 C CA . ARG A 1 189 ? 0.097 22.006 10.263 1.00 94.25 189 ARG A CA 1
ATOM 1465 C C . ARG A 1 189 ? 1.064 22.667 9.282 1.00 94.25 189 ARG A C 1
ATOM 1467 O O . ARG A 1 189 ? 0.830 23.796 8.876 1.00 94.25 189 ARG A O 1
ATOM 1474 N N . ASN A 1 190 ? 2.104 21.947 8.876 1.00 92.62 190 ASN A N 1
ATOM 1475 C CA . ASN A 1 190 ? 3.135 22.434 7.964 1.00 92.62 190 ASN A CA 1
ATOM 1476 C C . ASN A 1 190 ? 2.823 22.169 6.479 1.00 92.62 190 ASN A C 1
ATOM 1478 O O . ASN A 1 190 ? 3.723 22.282 5.651 1.00 92.62 190 ASN A O 1
ATOM 1482 N N . HIS A 1 191 ? 1.591 21.774 6.132 1.00 87.69 191 HIS A N 1
ATOM 1483 C CA . HIS A 1 191 ? 1.175 21.430 4.762 1.00 87.69 191 HIS A CA 1
ATOM 1484 C C . HIS A 1 191 ? 1.983 20.292 4.102 1.00 87.69 191 HIS A C 1
ATOM 1486 O O . HIS A 1 191 ? 1.949 20.121 2.888 1.00 87.69 191 HIS A O 1
ATOM 1492 N N . LYS A 1 192 ? 2.672 19.467 4.898 1.00 91.12 192 LYS A N 1
ATOM 1493 C CA . LYS A 1 192 ? 3.424 18.277 4.459 1.00 91.12 192 LYS A CA 1
ATOM 1494 C C . LYS A 1 192 ? 2.616 16.994 4.664 1.00 91.12 192 LYS A C 1
ATOM 1496 O O . LYS A 1 192 ? 3.141 15.968 5.091 1.00 91.12 192 LYS A O 1
ATOM 1501 N N . TYR A 1 193 ? 1.313 17.089 4.436 1.00 91.94 193 TYR A N 1
ATOM 1502 C CA . TYR A 1 193 ? 0.316 16.068 4.729 1.00 91.94 193 TYR A CA 1
ATOM 1503 C C . TYR A 1 193 ? -0.764 16.117 3.661 1.00 91.94 193 TYR A C 1
ATOM 1505 O O . TYR A 1 193 ? -1.257 17.196 3.329 1.00 91.94 193 TYR A O 1
ATOM 1513 N N . ALA A 1 194 ? -1.189 14.953 3.195 1.00 90.44 194 ALA A N 1
ATOM 1514 C CA . ALA A 1 194 ? -2.325 14.822 2.309 1.00 90.44 194 ALA A CA 1
ATOM 1515 C C . ALA A 1 194 ? -3.172 13.618 2.724 1.00 90.44 194 ALA A C 1
ATOM 1517 O O . ALA A 1 194 ? -2.648 12.549 3.038 1.00 90.44 194 ALA A O 1
ATOM 1518 N N . GLU A 1 195 ? -4.489 13.808 2.731 1.00 92.31 195 GLU A N 1
ATOM 1519 C CA . GLU A 1 195 ? -5.467 12.775 3.057 1.00 92.31 195 GLU A CA 1
ATOM 1520 C C . GLU A 1 195 ? -6.460 12.641 1.912 1.00 92.31 195 GLU A C 1
ATOM 1522 O O . GLU A 1 195 ? -7.010 13.639 1.439 1.00 92.31 195 GLU A O 1
ATOM 1527 N N . SER A 1 196 ? -6.698 11.412 1.480 1.00 91.44 196 SER A N 1
ATOM 1528 C CA . SER A 1 196 ? -7.487 11.124 0.291 1.00 91.44 196 SER A CA 1
ATOM 1529 C C . SER A 1 196 ? -8.263 9.830 0.446 1.00 91.44 196 SER A C 1
ATOM 1531 O O . SER A 1 196 ? -7.909 8.935 1.214 1.00 91.44 196 SER A O 1
ATOM 1533 N N . ASP A 1 197 ? -9.349 9.729 -0.307 1.00 90.12 197 ASP A N 1
ATOM 1534 C CA . ASP A 1 197 ? -10.190 8.540 -0.282 1.00 90.12 197 ASP A CA 1
ATOM 1535 C C . ASP A 1 197 ? -9.452 7.372 -0.946 1.00 90.12 197 ASP A C 1
ATOM 1537 O O . ASP A 1 197 ? -9.500 6.248 -0.453 1.00 90.12 197 ASP A O 1
ATOM 1541 N N . GLU A 1 198 ? -8.716 7.643 -2.023 1.00 86.62 198 GLU A N 1
ATOM 1542 C CA . GLU A 1 198 ? -7.872 6.675 -2.725 1.00 86.62 198 GLU A CA 1
ATOM 1543 C C . GLU A 1 198 ? -6.384 6.963 -2.517 1.00 86.62 198 GLU A C 1
ATOM 1545 O O . GLU A 1 198 ? -6.037 8.111 -2.241 1.00 86.62 198 GLU A O 1
ATOM 1550 N N . PRO A 1 199 ? -5.484 5.975 -2.666 1.00 83.94 199 PRO A N 1
ATOM 1551 C CA . PRO A 1 199 ? -4.054 6.212 -2.569 1.00 83.94 199 PRO A CA 1
ATOM 1552 C C . PRO A 1 199 ? -3.614 7.304 -3.545 1.00 83.94 199 PRO A C 1
ATOM 1554 O O . PRO A 1 199 ? -3.932 7.256 -4.734 1.00 83.94 199 PRO A O 1
ATOM 1557 N N . ILE A 1 200 ? -2.898 8.301 -3.025 1.00 70.44 200 ILE A N 1
ATOM 1558 C CA . ILE A 1 200 ? -2.459 9.450 -3.818 1.00 70.44 200 ILE A CA 1
ATOM 1559 C C . ILE A 1 200 ? -1.443 8.950 -4.835 1.00 70.44 200 ILE A C 1
ATOM 1561 O O . ILE A 1 200 ? -0.365 8.493 -4.461 1.00 70.44 200 ILE A O 1
ATOM 1565 N N . ARG A 1 201 ? -1.790 9.054 -6.117 1.00 66.69 201 ARG A N 1
ATOM 1566 C CA . ARG A 1 201 ? -0.811 8.942 -7.192 1.00 66.69 201 ARG A CA 1
ATOM 1567 C C . ARG A 1 201 ? -0.072 10.265 -7.244 1.00 66.69 201 ARG A C 1
ATOM 1569 O O . ARG A 1 201 ? -0.689 11.301 -7.475 1.00 66.69 201 ARG A O 1
ATOM 1576 N N . GLU A 1 202 ? 1.223 10.241 -6.979 1.00 58.19 202 GLU A N 1
ATOM 1577 C CA . GLU A 1 202 ? 2.048 11.398 -7.294 1.00 58.19 202 GLU A CA 1
ATOM 1578 C C . GLU A 1 202 ? 2.136 11.535 -8.806 1.00 58.19 202 GLU A C 1
ATOM 1580 O O . GLU A 1 202 ? 2.301 10.537 -9.519 1.00 58.19 202 GLU A O 1
ATOM 1585 N N . ASP A 1 203 ? 2.029 12.773 -9.289 1.00 43.44 203 ASP A N 1
ATOM 1586 C CA . ASP A 1 203 ? 2.478 13.075 -10.634 1.00 43.44 203 ASP A CA 1
ATOM 1587 C C . ASP A 1 203 ? 3.920 12.596 -10.720 1.00 43.44 203 ASP A C 1
ATOM 1589 O O . ASP A 1 203 ? 4.783 12.972 -9.926 1.00 43.44 203 ASP A O 1
ATOM 1593 N N . TYR A 1 204 ? 4.156 11.698 -11.667 1.00 48.44 204 TYR A N 1
ATOM 1594 C CA . TYR A 1 204 ? 5.400 10.963 -11.828 1.00 48.44 204 TYR A CA 1
ATOM 1595 C C . TYR A 1 204 ? 6.627 11.858 -12.039 1.00 48.44 204 TYR A C 1
ATOM 1597 O O . TYR A 1 204 ? 7.704 11.320 -12.225 1.00 48.44 204 TYR A O 1
ATOM 1605 N N . THR A 1 205 ? 6.503 13.188 -12.041 1.00 43.97 205 THR A N 1
ATOM 1606 C CA . THR A 1 205 ? 7.535 14.167 -12.398 1.00 43.97 205 THR A CA 1
ATOM 1607 C C . THR A 1 205 ? 8.862 13.935 -11.683 1.00 43.97 205 THR A C 1
ATOM 1609 O O . THR A 1 205 ? 9.873 13.863 -12.366 1.00 43.97 205 THR A O 1
ATOM 1612 N N . GLY A 1 206 ? 8.890 13.694 -10.368 1.00 44.88 206 GLY A N 1
ATOM 1613 C CA . GLY A 1 206 ? 10.158 13.521 -9.639 1.00 44.88 206 GLY A CA 1
ATOM 1614 C C . GLY A 1 206 ? 10.901 12.198 -9.904 1.00 44.88 206 GLY A C 1
ATOM 1615 O O . GLY A 1 206 ? 12.122 12.196 -10.043 1.00 44.88 206 GLY A O 1
ATOM 1616 N N . ALA A 1 207 ? 10.186 11.070 -9.983 1.00 46.38 207 ALA A N 1
ATOM 1617 C CA . ALA A 1 207 ? 10.766 9.757 -10.316 1.00 46.38 207 ALA A CA 1
ATOM 1618 C C . ALA A 1 207 ? 11.096 9.652 -11.816 1.00 46.38 207 ALA A C 1
ATOM 1620 O O . ALA A 1 207 ? 12.147 9.169 -12.210 1.00 46.38 207 ALA A O 1
ATOM 1621 N N . LYS A 1 208 ? 10.238 10.221 -12.668 1.00 50.47 208 LYS A N 1
ATOM 1622 C CA . LYS A 1 208 ? 10.463 10.415 -14.106 1.00 50.47 208 LYS A CA 1
ATOM 1623 C C . LYS A 1 208 ? 11.727 11.222 -14.383 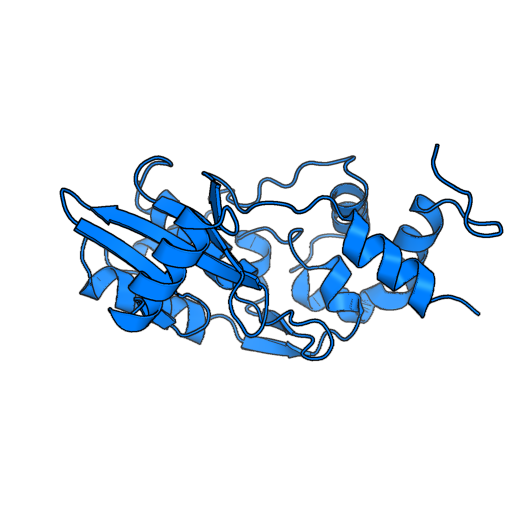1.00 50.47 208 LYS A C 1
ATOM 1625 O O . LYS A 1 208 ? 12.520 10.813 -15.219 1.00 50.47 208 LYS A O 1
ATOM 1630 N N . GLU A 1 209 ? 11.927 12.345 -13.694 1.00 50.47 209 GLU A N 1
ATOM 1631 C CA . GLU A 1 209 ? 13.136 13.164 -13.830 1.00 50.47 209 GLU A CA 1
ATOM 1632 C C . GLU A 1 209 ? 14.390 12.406 -13.376 1.00 50.47 209 GLU A C 1
ATOM 1634 O O . GLU A 1 209 ? 15.425 12.523 -14.029 1.00 50.47 209 GLU A O 1
ATOM 1639 N N . ARG A 1 210 ? 14.302 11.582 -12.319 1.00 55.97 210 ARG A N 1
ATOM 1640 C CA . ARG A 1 210 ? 15.419 10.739 -11.856 1.00 55.97 210 ARG A CA 1
ATOM 1641 C C . ARG A 1 210 ? 15.732 9.579 -12.793 1.00 55.97 210 ARG A C 1
ATOM 1643 O O . ARG A 1 210 ? 16.886 9.439 -13.156 1.00 55.97 210 ARG A O 1
ATOM 1650 N N . LEU A 1 211 ? 14.747 8.808 -13.252 1.00 50.78 211 LEU A N 1
ATOM 1651 C CA . LEU A 1 211 ? 14.969 7.722 -14.217 1.00 50.78 211 LEU A CA 1
ATOM 1652 C C . LEU A 1 211 ? 15.565 8.244 -15.532 1.00 50.78 211 LEU A C 1
ATOM 1654 O O . LEU A 1 211 ? 16.477 7.635 -16.085 1.00 50.78 211 LEU A O 1
ATOM 1658 N N . ILE A 1 212 ? 15.096 9.402 -16.009 1.00 51.22 212 ILE A N 1
ATOM 1659 C CA . ILE A 1 212 ? 15.664 10.075 -17.185 1.00 51.22 212 ILE A CA 1
ATOM 1660 C C . ILE A 1 212 ? 17.113 10.515 -16.929 1.00 51.22 212 ILE A C 1
ATOM 1662 O O . ILE A 1 212 ? 17.948 10.386 -17.819 1.00 51.22 212 ILE A O 1
ATOM 1666 N N . ARG A 1 213 ? 17.419 11.041 -15.737 1.00 52.31 213 ARG A N 1
ATOM 1667 C CA . ARG A 1 213 ? 18.762 11.516 -15.378 1.00 52.31 213 ARG A CA 1
ATOM 1668 C C . ARG A 1 213 ? 19.753 10.373 -15.145 1.00 52.31 213 ARG A C 1
ATOM 1670 O O . ARG A 1 213 ? 20.881 10.457 -15.608 1.00 52.31 213 ARG A O 1
ATOM 1677 N N . ASP A 1 214 ? 19.334 9.332 -14.436 1.00 48.31 214 ASP A N 1
ATOM 1678 C CA . ASP A 1 214 ? 20.189 8.231 -13.984 1.00 48.31 214 ASP A CA 1
ATOM 1679 C C . ASP A 1 214 ? 20.311 7.130 -15.067 1.00 48.31 214 ASP A C 1
ATOM 1681 O O . ASP A 1 214 ? 21.271 6.366 -15.075 1.00 48.31 214 ASP A O 1
ATOM 1685 N N . GLY A 1 215 ? 19.393 7.100 -16.046 1.00 42.75 215 GLY A N 1
ATOM 1686 C CA . GLY A 1 215 ? 19.541 6.369 -17.313 1.00 42.75 215 GLY A CA 1
ATOM 1687 C C . GLY A 1 215 ? 20.298 7.137 -18.407 1.00 42.75 215 GLY A C 1
ATOM 1688 O O . GLY A 1 215 ? 20.347 6.667 -19.544 1.00 42.75 215 GLY A O 1
ATOM 1689 N N . GLY A 1 216 ? 20.838 8.318 -18.089 1.00 35.16 216 GLY A N 1
ATOM 1690 C CA . GLY A 1 216 ? 21.611 9.150 -19.004 1.00 35.16 216 GLY A CA 1
ATOM 1691 C C . GLY A 1 216 ? 23.089 8.766 -19.020 1.00 35.16 216 GLY A C 1
ATOM 1692 O O . GLY A 1 216 ? 23.813 9.036 -18.062 1.00 35.16 216 GLY A O 1
ATOM 1693 N N . TYR A 1 217 ? 23.518 8.175 -20.134 1.00 38.75 217 TYR A N 1
ATOM 1694 C CA . TYR A 1 217 ? 24.826 8.479 -20.718 1.00 38.75 217 TYR A CA 1
ATOM 1695 C C . TYR A 1 217 ? 24.725 9.795 -21.494 1.00 38.75 217 TYR A C 1
ATOM 1697 O O . TYR A 1 217 ? 23.668 10.009 -22.135 1.00 38.75 217 TYR A O 1
#

pLDDT: mean 85.61, std 15.91, range [29.98, 98.06]

Sequence (217 aa):
MARGVLGWSEREYVRERIREKAETLAPFMAGTSADALYARIIGRRQPKMLEITPEIRALARKLPVGDTRGALETIADAIKCKIKSRGAGEEAELLHFNRTADEILRSGIFPNNKGIGIRGCHDCSTLIIAVLRAQGLGPGSARYVRYERKDGTHSVVVVRAGRQTHYVDGLFGTLLNQKEIKELLEAKRNHKYAESDEPIREDYTGAKERLIRDGGY

Nearest PDB structures (foldseek):
  1x3z-assembly1_A  TM=4.562E-01  e=3.634E-02  Saccharomyces cerevisiae
  2f4o-assembly1_A  TM=3.961E-01  e=4.522E-02  Mus musculus
  2f4m-assembly1_A  TM=4.084E-01  e=6.279E-02  Mus musculus
  6pgv-assembly1_A  TM=4.981E-01  e=1.583E+00  Homo sapiens
  2y5b-assembly2_E  TM=5.074E-01  e=2.452E+00  Homo sapiens

Mean predicted aligned error: 6.41 Å